Protein AF-A0A3D4BBS7-F1 (afdb_monomer)

Solvent-accessible surface area (backbone atoms only — not comparable to full-atom values): 14008 Å² total; per-residue (Å²): 132,83,62,55,66,78,93,54,75,63,26,48,54,80,90,52,36,25,58,85,37,76,65,52,29,52,40,27,57,55,40,46,62,42,45,46,70,29,56,65,82,58,69,73,31,62,58,52,102,71,30,54,11,15,48,34,22,47,18,97,71,35,33,54,58,100,57,18,54,30,68,40,81,88,79,38,33,38,38,32,29,32,23,67,36,63,34,34,40,19,28,29,70,52,61,90,90,76,56,93,54,82,58,40,85,34,91,31,79,67,60,38,25,78,54,36,86,93,44,68,87,72,36,44,37,68,34,49,51,67,47,26,5,28,38,35,35,31,34,66,87,76,33,40,76,75,40,74,38,48,36,56,54,54,48,63,56,48,66,72,29,81,88,37,75,79,54,70,88,78,67,58,24,10,31,51,35,85,24,22,29,36,64,58,100,76,36,32,32,36,36,26,2,68,84,36,57,34,34,38,36,33,22,40,70,86,69,54,48,80,73,48,76,42,84,44,100,33,11,32,68,42,65,50,47,72,51,77,57,98,94,40,62,36,40,37,29,33,24,33,51,99,90,38,72,80,44,79,47,75,48,61,76,79,82,84,128

Structure (mmCIF, N/CA/C/O backbone):
data_AF-A0A3D4BBS7-F1
#
_entry.id   AF-A0A3D4BBS7-F1
#
loop_
_atom_site.group_PDB
_atom_site.id
_atom_site.type_symbol
_atom_site.label_atom_id
_atom_site.label_alt_id
_atom_site.label_comp_id
_atom_site.label_asym_id
_atom_site.label_entity_id
_atom_site.label_seq_id
_atom_site.pdbx_PDB_ins_code
_atom_site.Cartn_x
_atom_site.Cartn_y
_atom_site.Cartn_z
_atom_site.occupancy
_atom_site.B_iso_or_equiv
_atom_site.auth_seq_id
_atom_site.auth_comp_id
_atom_site.auth_asym_id
_atom_site.auth_atom_id
_atom_site.pdbx_PDB_model_num
ATOM 1 N N . PRO A 1 1 ? -8.915 -24.143 -6.383 1.00 58.72 1 PRO A N 1
ATOM 2 C CA . PRO A 1 1 ? -9.723 -23.173 -5.600 1.00 58.72 1 PRO A CA 1
ATOM 3 C C . PRO A 1 1 ? -9.646 -21.773 -6.230 1.00 58.72 1 PRO A C 1
ATOM 5 O O . PRO A 1 1 ? -8.548 -21.261 -6.400 1.00 58.72 1 PRO A O 1
ATOM 8 N N . THR A 1 2 ? -10.781 -21.194 -6.634 1.00 85.06 2 THR A N 1
ATOM 9 C CA . THR A 1 2 ? -10.883 -19.846 -7.244 1.00 85.06 2 THR A CA 1
ATOM 10 C C . THR A 1 2 ? -11.210 -18.744 -6.231 1.00 85.06 2 THR A C 1
ATOM 12 O O . THR A 1 2 ? -11.289 -17.576 -6.598 1.00 85.06 2 THR A O 1
ATOM 15 N N . LYS A 1 3 ? -11.412 -19.117 -4.963 1.00 90.44 3 LYS A N 1
ATOM 16 C CA . LYS A 1 3 ? -11.692 -18.211 -3.852 1.00 90.44 3 LYS A CA 1
ATOM 17 C C . LYS A 1 3 ? -10.624 -18.340 -2.757 1.00 90.44 3 LYS A C 1
ATOM 19 O O . LYS A 1 3 ? -10.142 -19.457 -2.540 1.00 90.44 3 LYS A O 1
ATOM 24 N N . PRO A 1 4 ? -10.316 -17.241 -2.044 1.00 92.38 4 PRO A N 1
ATOM 25 C CA . PRO A 1 4 ? -10.769 -15.874 -2.332 1.00 92.38 4 PRO A CA 1
ATOM 26 C C . PRO A 1 4 ? -10.074 -15.274 -3.571 1.00 92.38 4 PRO A C 1
ATOM 28 O O . PRO A 1 4 ? -9.008 -15.759 -3.957 1.00 92.38 4 PRO A O 1
ATOM 31 N N . PRO A 1 5 ? -10.650 -14.236 -4.212 1.00 92.31 5 PRO A N 1
ATOM 32 C CA . PRO A 1 5 ? -9.943 -13.496 -5.252 1.00 92.31 5 PRO A CA 1
ATOM 33 C C . PRO A 1 5 ? -8.688 -12.809 -4.676 1.00 92.31 5 PRO A C 1
ATOM 35 O O . PRO A 1 5 ? -8.657 -12.492 -3.478 1.00 92.31 5 PRO A O 1
ATOM 38 N N . PRO A 1 6 ? -7.656 -12.538 -5.501 1.00 92.31 6 PRO A N 1
ATOM 39 C CA . PRO A 1 6 ? -6.463 -11.824 -5.053 1.00 92.31 6 PRO A CA 1
ATOM 40 C C . PRO A 1 6 ? -6.812 -10.458 -4.448 1.00 92.31 6 PRO A C 1
ATOM 42 O O . PRO A 1 6 ? -7.454 -9.639 -5.096 1.00 92.31 6 PRO A O 1
ATOM 45 N N . PHE A 1 7 ? -6.372 -10.196 -3.216 1.00 91.00 7 PHE A N 1
ATOM 46 C CA . PHE A 1 7 ? -6.493 -8.885 -2.550 1.00 91.00 7 PHE A CA 1
ATOM 47 C C . PHE A 1 7 ? -5.377 -7.900 -2.953 1.00 91.00 7 PHE A C 1
ATOM 49 O O . PHE A 1 7 ? -5.406 -6.716 -2.615 1.00 91.00 7 PHE A O 1
ATOM 56 N N . GLU A 1 8 ? -4.389 -8.387 -3.704 1.00 92.00 8 GLU A N 1
ATOM 57 C CA . GLU A 1 8 ? -3.312 -7.598 -4.289 1.00 92.00 8 GLU A CA 1
ATOM 58 C C . GLU A 1 8 ? -3.172 -7.871 -5.780 1.00 92.00 8 GLU A C 1
ATOM 60 O O . GLU A 1 8 ? -3.534 -8.941 -6.277 1.00 92.00 8 GLU A O 1
ATOM 65 N N . HIS A 1 9 ? -2.610 -6.893 -6.486 1.00 91.94 9 HIS A N 1
ATOM 66 C CA . HIS A 1 9 ? -2.259 -7.056 -7.886 1.00 91.94 9 HIS A CA 1
ATOM 67 C C . HIS A 1 9 ? -1.201 -8.157 -8.032 1.00 91.94 9 HIS A C 1
ATOM 69 O O . HIS A 1 9 ? -0.261 -8.250 -7.242 1.00 91.94 9 HIS A O 1
ATOM 75 N N . GLN A 1 10 ? -1.357 -8.989 -9.059 1.00 94.00 10 GLN A N 1
ATOM 76 C CA . GLN A 1 10 ? -0.448 -10.088 -9.366 1.00 94.00 10 GLN A CA 1
ATOM 77 C C . GLN A 1 10 ? -0.001 -9.976 -10.818 1.00 94.00 10 GLN A C 1
ATOM 79 O O . GLN A 1 10 ? -0.823 -9.946 -11.732 1.00 94.00 10 GLN A O 1
ATOM 84 N N . GLY A 1 11 ? 1.312 -9.926 -11.022 1.00 96.00 11 GLY A N 1
ATOM 85 C CA . GLY A 1 11 ? 1.907 -9.677 -12.326 1.00 96.00 11 GLY A CA 1
ATOM 86 C C . GLY A 1 11 ? 1.822 -8.220 -12.784 1.00 96.00 11 GLY A C 1
ATOM 87 O O . GLY A 1 11 ? 1.153 -7.371 -12.197 1.00 96.00 11 GLY A O 1
ATOM 88 N N . ILE A 1 12 ? 2.540 -7.930 -13.859 1.00 97.31 12 ILE A N 1
ATOM 89 C CA . ILE A 1 12 ? 2.612 -6.617 -14.494 1.00 97.31 12 ILE A CA 1
ATOM 90 C C . ILE A 1 12 ? 1.993 -6.740 -15.883 1.00 97.31 12 ILE A C 1
ATOM 92 O O . ILE A 1 12 ? 2.368 -7.618 -16.661 1.00 97.31 12 ILE A O 1
ATOM 96 N N . SER A 1 13 ? 1.057 -5.853 -16.193 1.00 96.00 13 SER A N 1
ATOM 97 C CA . SER A 1 13 ? 0.433 -5.739 -17.509 1.00 96.00 13 SER A CA 1
ATOM 98 C C . SER A 1 13 ? 0.191 -4.270 -17.817 1.00 96.00 13 SER A C 1
ATOM 100 O O . SER A 1 13 ? 0.269 -3.431 -16.924 1.00 96.00 13 SER A O 1
ATOM 102 N N . ASP A 1 14 ? -0.120 -3.935 -19.067 1.00 96.81 14 ASP A N 1
ATOM 103 C CA . ASP A 1 14 ? -0.455 -2.550 -19.385 1.00 96.81 14 ASP A CA 1
ATOM 104 C C . ASP A 1 14 ? -1.666 -2.065 -18.562 1.00 96.81 14 ASP A C 1
ATOM 106 O O . ASP A 1 14 ? -1.665 -0.951 -18.045 1.00 96.81 14 ASP A O 1
ATOM 110 N N . GLU A 1 15 ? -2.660 -2.926 -18.342 1.00 96.44 15 GLU A N 1
ATOM 111 C CA . GLU A 1 15 ? -3.921 -2.601 -17.662 1.00 96.44 15 GLU A CA 1
ATOM 112 C C . GLU A 1 15 ? -3.742 -2.076 -16.229 1.00 96.44 15 GLU A C 1
ATOM 11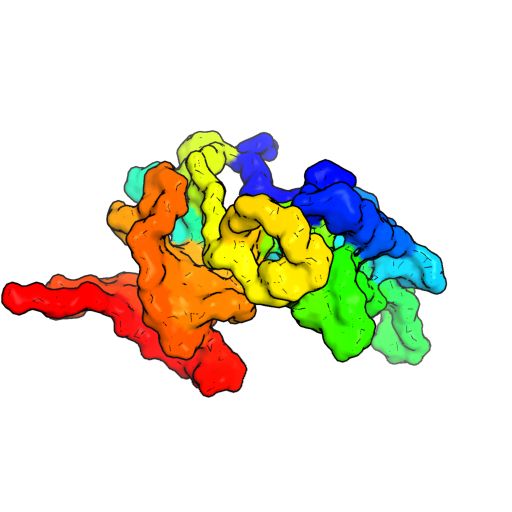4 O O . GLU A 1 15 ? -4.519 -1.224 -15.780 1.00 96.44 15 GLU A O 1
ATOM 119 N N . ASN A 1 16 ? -2.710 -2.550 -15.520 1.00 96.50 16 ASN A N 1
ATOM 120 C CA . ASN A 1 16 ? -2.438 -2.172 -14.133 1.00 96.50 16 ASN A CA 1
ATOM 121 C C . ASN A 1 16 ? -1.384 -1.064 -13.972 1.00 96.50 16 ASN A C 1
ATOM 123 O O . ASN A 1 16 ? -1.069 -0.692 -12.837 1.00 96.50 16 ASN A O 1
ATOM 127 N N . LEU A 1 17 ? -0.889 -0.489 -15.075 1.00 97.81 17 LEU A N 1
ATOM 128 C CA . LEU A 1 17 ? 0.012 0.664 -15.024 1.00 97.81 17 LEU A CA 1
ATOM 129 C C . LEU A 1 17 ? -0.720 1.940 -14.624 1.00 97.81 17 LEU A C 1
ATOM 131 O O . LEU A 1 17 ? -1.858 2.172 -15.033 1.00 97.81 17 LEU A O 1
ATOM 135 N N . VAL A 1 18 ? -0.025 2.786 -13.869 1.00 97.19 18 VAL A N 1
ATOM 136 C CA . VAL A 1 18 ? -0.501 4.106 -13.458 1.00 97.19 18 VAL A CA 1
ATOM 137 C C . VAL A 1 18 ? -0.901 4.950 -14.670 1.00 97.19 18 VAL A C 1
ATOM 139 O O . VAL A 1 18 ? -0.187 5.021 -15.669 1.00 97.19 18 VAL A O 1
ATOM 142 N N . ASP A 1 19 ? -2.056 5.599 -14.577 1.00 96.75 19 ASP A N 1
ATOM 143 C CA . ASP A 1 19 ? -2.685 6.310 -15.690 1.00 96.75 19 ASP A CA 1
ATOM 144 C C . ASP A 1 19 ? -3.372 7.615 -15.264 1.00 96.75 19 ASP A C 1
ATOM 146 O O . ASP A 1 19 ? -4.316 8.062 -15.909 1.00 96.75 19 ASP A O 1
ATOM 150 N N . PHE A 1 20 ? -2.858 8.285 -14.221 1.00 96.75 20 PHE A N 1
ATOM 151 C CA . PHE A 1 20 ? -3.382 9.586 -13.768 1.00 96.75 20 PHE A CA 1
ATOM 152 C C . PHE A 1 20 ? -3.497 10.621 -14.900 1.00 96.75 20 PHE A C 1
ATOM 154 O O . PHE A 1 20 ? -4.364 11.491 -14.866 1.00 96.75 20 PHE A O 1
ATOM 161 N N . THR A 1 21 ? -2.607 10.539 -15.894 1.00 96.69 21 THR A N 1
ATOM 162 C CA . THR A 1 21 ? -2.704 11.247 -17.175 1.00 96.69 21 THR A CA 1
ATOM 163 C C . THR A 1 21 ? -2.177 10.350 -18.303 1.00 96.69 21 THR A C 1
ATOM 165 O O . THR A 1 21 ? -1.383 9.442 -18.029 1.00 96.69 21 THR A O 1
ATOM 168 N N . PRO A 1 22 ? -2.521 10.627 -19.578 1.00 96.94 22 PRO A N 1
ATOM 169 C CA . PRO A 1 22 ? -1.924 9.926 -20.717 1.00 96.94 22 PRO A CA 1
ATOM 170 C C . PRO A 1 22 ? -0.390 10.002 -20.748 1.00 96.94 22 PRO A C 1
ATOM 172 O O . PRO A 1 22 ? 0.265 9.035 -21.125 1.00 96.94 22 PRO A O 1
ATOM 175 N N . GLU A 1 23 ? 0.192 11.120 -20.302 1.00 97.19 23 GLU A N 1
ATOM 176 C CA . GLU A 1 23 ? 1.649 11.277 -20.241 1.00 97.19 23 GLU A CA 1
ATOM 177 C C . GLU A 1 23 ? 2.276 10.397 -19.155 1.00 97.19 23 GLU A C 1
ATOM 179 O O . GLU A 1 23 ? 3.268 9.718 -19.404 1.00 97.19 23 GLU A O 1
ATOM 184 N N . ILE A 1 24 ? 1.667 10.335 -17.967 1.00 97.69 24 ILE A N 1
ATOM 185 C CA . ILE A 1 24 ? 2.117 9.439 -16.891 1.00 97.69 24 ILE A CA 1
ATOM 186 C C . ILE A 1 24 ? 2.031 7.974 -17.338 1.00 97.69 24 ILE A C 1
ATOM 188 O O . ILE A 1 24 ? 2.965 7.211 -17.094 1.00 97.69 24 ILE A O 1
ATOM 192 N N . LYS A 1 25 ? 0.963 7.599 -18.052 1.00 98.00 25 LYS A N 1
ATOM 193 C CA . LYS A 1 25 ? 0.809 6.257 -18.625 1.00 98.00 25 LYS A CA 1
ATOM 194 C C . LYS A 1 25 ? 1.921 5.929 -19.623 1.00 98.00 25 LYS A C 1
ATOM 196 O O . LYS A 1 25 ? 2.542 4.871 -19.520 1.00 98.00 25 LYS A O 1
ATOM 201 N N . ARG A 1 26 ? 2.207 6.842 -20.556 1.00 98.31 26 ARG A N 1
ATOM 202 C CA . ARG A 1 26 ? 3.294 6.694 -21.536 1.00 98.31 26 ARG A CA 1
ATOM 203 C C . ARG A 1 26 ? 4.642 6.521 -20.835 1.00 98.31 26 ARG A C 1
ATOM 205 O O . ARG A 1 26 ? 5.388 5.600 -21.152 1.00 98.31 26 ARG A O 1
ATOM 212 N N . LEU A 1 27 ? 4.933 7.354 -19.837 1.00 98.00 27 LEU A N 1
ATOM 213 C CA . LEU A 1 27 ? 6.171 7.267 -19.063 1.00 98.00 27 LEU A CA 1
ATOM 214 C C . LEU A 1 27 ? 6.265 5.974 -18.236 1.00 98.00 27 LEU A C 1
ATOM 216 O O . LEU A 1 27 ? 7.362 5.447 -18.074 1.00 98.00 27 LEU A O 1
ATOM 220 N N . ALA A 1 28 ? 5.147 5.422 -17.754 1.00 98.19 28 ALA A N 1
ATOM 221 C CA . ALA A 1 28 ? 5.132 4.121 -17.079 1.00 98.19 28 ALA A CA 1
ATOM 222 C C . ALA A 1 28 ? 5.511 2.982 -18.036 1.00 98.19 28 ALA A C 1
ATOM 224 O O . ALA A 1 28 ? 6.326 2.125 -17.690 1.00 98.19 28 ALA A O 1
ATOM 225 N N . GLN A 1 29 ? 4.983 3.005 -19.263 1.00 98.31 29 GLN A N 1
ATOM 226 C CA . GLN A 1 29 ? 5.369 2.062 -20.318 1.00 98.31 29 GLN A CA 1
ATOM 227 C C . GLN A 1 29 ? 6.855 2.212 -20.684 1.00 98.31 29 GLN A C 1
ATOM 229 O O . GLN A 1 29 ? 7.553 1.220 -20.890 1.00 98.31 29 GLN A O 1
ATOM 234 N N . GLU A 1 30 ? 7.370 3.443 -20.729 1.00 97.44 30 GLU A N 1
ATOM 235 C CA . GLU A 1 30 ? 8.789 3.702 -20.986 1.00 97.44 30 GLU A CA 1
ATOM 236 C C . GLU A 1 30 ? 9.703 3.239 -19.856 1.00 97.44 30 GLU A C 1
ATOM 238 O O . GLU A 1 30 ? 10.751 2.656 -20.135 1.00 97.44 30 GLU A O 1
ATOM 243 N N . ALA A 1 31 ? 9.298 3.425 -18.599 1.00 96.44 31 ALA A N 1
ATOM 244 C CA . ALA A 1 31 ? 10.039 2.946 -17.437 1.00 96.44 31 ALA A CA 1
ATOM 245 C C . ALA A 1 31 ? 10.217 1.416 -17.454 1.00 96.44 31 ALA A C 1
ATOM 247 O O . ALA A 1 31 ? 11.214 0.909 -16.941 1.00 96.44 31 ALA A O 1
ATOM 248 N N . LEU A 1 32 ? 9.296 0.685 -18.092 1.00 97.25 32 LEU A N 1
ATOM 249 C CA . LEU A 1 32 ? 9.365 -0.766 -18.273 1.00 97.25 32 LEU A CA 1
ATOM 250 C C . LEU A 1 32 ? 10.222 -1.217 -19.468 1.00 97.25 32 LEU A C 1
ATOM 252 O O . LEU A 1 32 ? 10.512 -2.410 -19.584 1.00 97.25 32 LEU A O 1
ATOM 256 N N . LYS A 1 33 ? 10.691 -0.311 -20.338 1.00 96.44 33 LYS A N 1
ATOM 257 C CA . LYS A 1 33 ? 11.578 -0.685 -21.452 1.00 96.44 33 LYS A CA 1
ATOM 258 C C . LYS A 1 33 ? 12.890 -1.284 -20.931 1.00 96.44 33 LYS A C 1
ATOM 260 O O . LYS A 1 33 ? 13.582 -0.707 -20.082 1.00 96.44 33 LYS A O 1
ATOM 265 N N . GLY A 1 34 ? 13.238 -2.442 -21.489 1.00 95.56 34 GLY A N 1
ATOM 266 C CA . GLY A 1 34 ? 14.392 -3.244 -21.084 1.00 95.56 34 GLY A CA 1
ATOM 267 C C . GLY A 1 34 ? 14.109 -4.199 -19.922 1.00 95.56 34 GLY A C 1
ATOM 268 O O . GLY A 1 34 ? 15.010 -4.927 -19.527 1.00 95.56 34 GLY A O 1
ATOM 269 N N . TYR A 1 35 ? 12.895 -4.233 -19.368 1.00 97.69 35 TYR A N 1
ATOM 270 C CA . TYR A 1 35 ? 12.508 -5.238 -18.379 1.00 97.69 35 TYR A CA 1
ATOM 271 C C . TYR A 1 35 ? 11.681 -6.358 -19.006 1.00 97.69 35 TYR A C 1
ATOM 273 O O . TYR A 1 35 ? 10.894 -6.146 -19.927 1.00 97.69 35 TYR A O 1
ATOM 281 N N . ARG A 1 36 ? 11.798 -7.560 -18.438 1.00 97.69 36 ARG A N 1
ATOM 282 C CA . ARG A 1 36 ? 10.800 -8.619 -18.592 1.00 97.69 36 ARG A CA 1
ATOM 283 C C . ARG A 1 36 ? 9.638 -8.333 -17.636 1.00 97.69 36 ARG A C 1
ATOM 285 O O . ARG A 1 36 ? 9.861 -8.077 -16.454 1.00 97.69 36 ARG A O 1
ATOM 292 N N . VAL A 1 37 ? 8.414 -8.407 -18.143 1.00 97.56 37 VAL A N 1
ATOM 293 C CA . VAL A 1 37 ? 7.166 -8.249 -17.382 1.00 97.56 37 VAL A CA 1
ATOM 294 C C . VAL A 1 37 ? 6.205 -9.380 -17.739 1.00 97.56 37 VAL A C 1
ATOM 296 O O . VAL A 1 37 ? 6.323 -9.964 -18.816 1.00 97.56 37 VAL A O 1
ATOM 299 N N . GLY A 1 38 ? 5.274 -9.706 -16.846 1.00 97.12 38 GLY A N 1
ATOM 300 C CA . GLY A 1 38 ? 4.297 -10.766 -17.081 1.00 97.12 38 GLY A CA 1
ATOM 301 C C . GLY A 1 38 ? 3.529 -11.163 -15.816 1.00 97.12 38 GLY A C 1
ATOM 302 O O . GLY A 1 38 ? 3.519 -10.401 -14.846 1.00 97.12 38 GLY A O 1
ATOM 303 N N . PRO A 1 39 ? 2.885 -12.346 -15.796 1.00 96.62 39 PRO A N 1
ATOM 304 C CA . PRO A 1 39 ? 2.104 -12.828 -14.653 1.00 96.62 39 PRO A CA 1
ATOM 305 C C . PRO A 1 39 ? 2.964 -13.101 -13.401 1.00 96.62 39 PRO A C 1
ATOM 307 O O . PRO A 1 39 ? 4.192 -13.048 -13.449 1.00 96.62 39 PRO A O 1
ATOM 310 N N . LEU A 1 40 ? 2.314 -13.443 -12.281 1.00 92.44 40 LEU A N 1
ATOM 311 C CA . LEU A 1 40 ? 2.921 -13.684 -10.957 1.00 92.44 40 LEU A CA 1
ATOM 312 C C . LEU A 1 40 ? 4.218 -14.516 -10.973 1.00 92.44 40 LEU A C 1
ATOM 314 O O . LEU A 1 40 ? 5.159 -14.212 -10.248 1.00 92.44 40 LEU A O 1
ATOM 318 N N . TYR A 1 41 ? 4.274 -15.551 -11.809 1.00 93.62 41 TYR A N 1
ATOM 319 C CA . TYR A 1 41 ? 5.399 -16.487 -11.883 1.00 93.62 41 TYR A CA 1
ATOM 320 C C . TYR A 1 41 ? 6.342 -16.211 -13.057 1.00 93.62 41 TYR A C 1
ATOM 322 O O . TYR A 1 41 ? 6.985 -17.124 -13.573 1.00 93.62 41 TYR A O 1
ATOM 330 N N . THR A 1 42 ? 6.423 -14.956 -13.504 1.00 96.94 42 THR A N 1
ATOM 331 C CA . THR A 1 42 ? 7.388 -14.563 -14.536 1.00 96.94 42 THR A CA 1
ATOM 332 C C . THR A 1 42 ? 8.808 -14.789 -14.010 1.00 96.94 42 THR A C 1
ATOM 334 O O . THR A 1 42 ? 9.176 -14.201 -12.990 1.00 96.94 42 THR A O 1
ATOM 337 N N . PRO A 1 43 ? 9.619 -15.635 -14.670 1.00 95.62 43 PRO A N 1
ATOM 338 C CA . PRO A 1 43 ? 10.909 -16.038 -14.132 1.00 95.62 43 PRO A CA 1
ATOM 339 C C . PRO A 1 43 ? 11.918 -14.887 -14.201 1.00 95.62 43 PRO A C 1
ATOM 341 O O . PRO A 1 43 ? 11.906 -14.143 -15.193 1.00 95.62 43 PRO A O 1
ATOM 344 N N . PRO A 1 44 ? 12.846 -14.794 -13.225 1.00 95.19 44 PRO A N 1
ATOM 345 C CA . PRO A 1 44 ? 13.982 -13.886 -13.287 1.00 95.19 44 PRO A CA 1
ATOM 346 C C . PRO A 1 44 ? 14.751 -13.992 -14.605 1.00 95.19 44 PRO A C 1
ATOM 348 O O . PRO A 1 44 ? 14.728 -15.003 -15.312 1.00 95.19 44 PRO A O 1
ATOM 351 N N . SER A 1 45 ? 15.471 -12.930 -14.932 1.00 96.31 45 SER A N 1
ATOM 352 C CA . SER A 1 45 ? 16.218 -12.824 -16.182 1.00 96.31 45 SER A CA 1
ATOM 353 C C . SER A 1 45 ? 17.623 -12.306 -15.930 1.00 96.31 45 SER A C 1
ATOM 355 O O . SER A 1 45 ? 17.830 -11.478 -15.040 1.00 96.31 45 SER A O 1
ATOM 357 N N . VAL A 1 46 ? 18.561 -12.758 -16.753 1.00 96.38 46 VAL A N 1
ATOM 358 C CA . VAL A 1 46 ? 19.965 -12.348 -16.690 1.00 96.38 46 VAL A CA 1
ATOM 359 C C . VAL A 1 46 ? 20.109 -10.882 -17.103 1.00 96.38 46 VAL A C 1
ATOM 361 O O . VAL A 1 46 ? 19.477 -10.448 -18.067 1.00 96.38 46 VAL A O 1
ATOM 364 N N . LEU A 1 47 ? 20.907 -10.117 -16.356 1.00 95.94 47 LEU A N 1
ATOM 365 C CA . LEU A 1 47 ? 21.278 -8.752 -16.719 1.00 95.94 47 LEU A CA 1
ATOM 366 C C . LEU A 1 47 ? 22.134 -8.745 -17.986 1.00 95.94 47 LEU A C 1
ATOM 368 O O . LEU A 1 47 ? 23.014 -9.582 -18.167 1.00 95.94 47 LEU A O 1
ATOM 372 N N . SER A 1 48 ? 21.898 -7.759 -18.838 1.00 93.44 48 SER A N 1
ATOM 373 C CA . SER A 1 48 ? 22.781 -7.412 -19.950 1.00 93.44 48 SER A CA 1
ATOM 374 C C . SER A 1 48 ? 22.722 -5.907 -20.192 1.00 93.44 48 SER A C 1
ATOM 376 O O . SER A 1 48 ? 21.938 -5.205 -19.553 1.00 93.44 48 SER A O 1
ATOM 378 N N . GLU A 1 49 ? 23.507 -5.405 -21.143 1.00 90.31 49 GLU A N 1
ATOM 379 C CA . GLU A 1 49 ? 23.497 -3.984 -21.519 1.00 90.31 49 GLU A CA 1
ATOM 380 C C . GLU A 1 49 ? 22.101 -3.475 -21.916 1.00 90.31 49 GLU A C 1
ATOM 382 O O . GLU A 1 49 ? 21.774 -2.311 -21.696 1.00 90.31 49 GLU A O 1
ATOM 387 N N . THR A 1 50 ? 21.253 -4.351 -22.463 1.00 92.31 50 THR A N 1
ATOM 388 C CA . THR A 1 50 ? 19.907 -4.003 -22.947 1.00 92.31 50 THR A CA 1
ATOM 389 C C . THR A 1 50 ? 18.777 -4.595 -22.103 1.00 92.31 50 THR A C 1
ATOM 391 O O . THR A 1 50 ? 17.624 -4.188 -22.264 1.00 92.31 50 THR A O 1
ATOM 394 N N . HIS A 1 51 ? 19.084 -5.510 -21.173 1.00 95.38 51 HIS A N 1
ATOM 395 C CA . HIS A 1 51 ? 18.096 -6.199 -20.338 1.00 95.38 51 HIS A CA 1
ATOM 396 C C . HIS A 1 51 ? 18.333 -5.940 -18.850 1.00 95.38 51 HIS A C 1
ATOM 398 O O . HIS A 1 51 ? 19.310 -6.393 -18.259 1.00 95.38 51 HIS A O 1
ATOM 404 N N . LYS A 1 52 ? 17.389 -5.241 -18.227 1.00 96.12 52 LYS A N 1
ATOM 405 C CA . LYS A 1 52 ? 17.455 -4.746 -16.851 1.00 96.12 52 LYS A CA 1
ATOM 406 C C . LYS A 1 52 ? 16.955 -5.747 -15.817 1.00 96.12 52 LYS A C 1
ATOM 408 O O . LYS A 1 52 ? 17.032 -5.451 -14.634 1.00 96.12 52 LYS A O 1
ATOM 413 N N . GLY A 1 53 ? 16.442 -6.912 -16.199 1.00 96.81 53 GLY A N 1
ATOM 414 C CA . GLY A 1 53 ? 15.883 -7.876 -15.247 1.00 96.81 53 GLY A CA 1
ATOM 415 C C . GLY A 1 53 ? 14.389 -8.112 -15.452 1.00 96.81 53 GLY A C 1
ATOM 416 O O . GLY A 1 53 ? 13.827 -7.771 -16.490 1.00 96.81 53 GLY A O 1
ATOM 417 N N . THR A 1 54 ? 13.748 -8.731 -14.467 1.00 97.56 54 THR A N 1
ATOM 418 C CA . THR A 1 54 ? 12.314 -9.039 -14.466 1.00 97.56 54 THR A CA 1
ATOM 419 C C . THR A 1 54 ? 11.620 -8.233 -13.381 1.00 97.56 54 THR A C 1
ATOM 421 O O . THR A 1 54 ? 12.011 -8.318 -12.219 1.00 97.56 54 THR A O 1
ATOM 424 N N . VAL A 1 55 ? 10.595 -7.461 -13.738 1.00 97.31 55 VAL A N 1
ATOM 425 C CA . VAL A 1 55 ? 9.750 -6.788 -12.745 1.00 97.31 55 VAL A CA 1
ATOM 426 C C . VAL A 1 55 ? 8.724 -7.790 -12.242 1.00 97.31 55 VAL A C 1
ATOM 428 O O . VAL A 1 55 ? 7.951 -8.345 -13.021 1.00 97.31 55 VAL A O 1
ATOM 431 N N . VAL A 1 56 ? 8.727 -8.013 -10.934 1.00 95.88 56 VAL A N 1
ATOM 432 C CA . VAL A 1 56 ? 7.841 -8.951 -10.246 1.00 95.88 56 VAL A CA 1
ATOM 433 C C . VAL A 1 56 ? 6.862 -8.193 -9.356 1.00 95.88 56 VAL A C 1
ATOM 435 O O . VAL A 1 56 ? 7.231 -7.226 -8.681 1.00 95.88 56 VAL A O 1
ATOM 438 N N . LEU A 1 57 ? 5.607 -8.642 -9.368 1.00 95.94 57 LEU A N 1
ATOM 439 C CA . LEU A 1 57 ? 4.535 -8.146 -8.514 1.00 95.94 57 LEU A CA 1
ATOM 440 C C . LEU A 1 57 ? 3.700 -9.334 -7.994 1.00 95.94 57 LEU A C 1
ATOM 442 O O . LEU A 1 57 ? 3.122 -10.054 -8.814 1.00 95.94 57 LEU A O 1
ATOM 446 N N . PRO A 1 58 ? 3.593 -9.519 -6.666 1.00 94.44 58 PRO A N 1
ATOM 447 C CA . PRO A 1 58 ? 4.350 -8.826 -5.628 1.00 94.44 58 PRO A CA 1
ATOM 448 C C . PRO A 1 58 ? 5.866 -9.064 -5.725 1.00 94.44 58 PRO A C 1
ATOM 450 O O . PRO A 1 58 ? 6.336 -10.060 -6.271 1.00 94.44 58 PRO A O 1
ATOM 453 N N . GLY A 1 59 ? 6.635 -8.110 -5.206 1.00 92.25 59 GLY A N 1
ATOM 454 C CA . GLY A 1 59 ? 8.079 -8.212 -5.036 1.00 92.25 59 GLY A CA 1
ATOM 455 C C . GLY A 1 59 ? 8.461 -9.051 -3.817 1.00 92.25 59 GLY A C 1
ATOM 456 O O . GLY A 1 59 ? 7.611 -9.634 -3.150 1.00 92.25 59 GLY A O 1
ATOM 457 N N . ALA A 1 60 ? 9.754 -9.070 -3.485 1.00 89.06 60 ALA A N 1
ATOM 458 C CA . ALA A 1 60 ? 10.302 -9.917 -2.418 1.00 89.06 60 ALA A CA 1
ATOM 459 C C . ALA A 1 60 ? 9.670 -9.692 -1.028 1.00 89.06 60 ALA A C 1
ATOM 461 O O . ALA A 1 60 ? 9.644 -10.607 -0.213 1.00 89.06 60 ALA A O 1
ATOM 462 N N . ASN A 1 61 ? 9.128 -8.499 -0.761 1.00 87.19 61 ASN A N 1
ATOM 463 C CA . ASN A 1 61 ? 8.426 -8.206 0.493 1.00 87.19 61 ASN A CA 1
ATOM 464 C C . ASN A 1 61 ? 6.989 -8.754 0.555 1.00 87.19 61 ASN A C 1
ATOM 466 O O . ASN A 1 61 ? 6.359 -8.633 1.608 1.00 87.19 61 ASN A O 1
ATOM 470 N N . GLY A 1 62 ? 6.481 -9.329 -0.539 1.00 91.19 62 GLY A N 1
ATOM 471 C CA . GLY A 1 62 ? 5.074 -9.672 -0.694 1.00 91.19 62 GLY A CA 1
ATOM 472 C C . GLY A 1 62 ? 4.193 -8.433 -0.872 1.00 91.19 62 GLY A C 1
ATOM 473 O O . GLY A 1 62 ? 4.672 -7.301 -0.848 1.00 91.19 62 GLY A O 1
ATOM 474 N N . GLY A 1 63 ? 2.893 -8.666 -1.051 1.00 91.06 63 GLY A N 1
ATOM 475 C CA . GLY A 1 63 ? 1.867 -7.640 -0.825 1.00 91.06 63 GLY A CA 1
ATOM 476 C C . GLY A 1 63 ? 1.294 -7.680 0.597 1.00 91.06 63 GLY A C 1
ATOM 477 O O . GLY A 1 63 ? 0.574 -6.780 1.012 1.00 91.06 63 GLY A O 1
ATOM 478 N N . ILE A 1 64 ? 1.646 -8.725 1.346 1.00 91.38 64 ILE A N 1
ATOM 479 C CA . ILE A 1 64 ? 1.372 -8.951 2.761 1.00 91.38 64 ILE A CA 1
ATOM 480 C C . ILE A 1 64 ? 2.636 -9.553 3.381 1.00 91.38 64 ILE A C 1
ATOM 482 O O . ILE A 1 64 ? 3.381 -10.269 2.707 1.00 91.38 64 ILE A O 1
ATOM 486 N N . ASN A 1 65 ? 2.870 -9.282 4.661 1.00 89.75 65 ASN A N 1
ATOM 487 C CA . ASN A 1 65 ? 3.932 -9.907 5.439 1.00 89.75 65 ASN A CA 1
ATOM 488 C C . ASN A 1 65 ? 3.414 -10.316 6.833 1.00 89.75 65 ASN A C 1
ATOM 490 O O . ASN A 1 65 ? 2.213 -10.250 7.096 1.00 89.75 65 ASN A O 1
ATOM 494 N N . TRP A 1 66 ? 4.310 -10.746 7.722 1.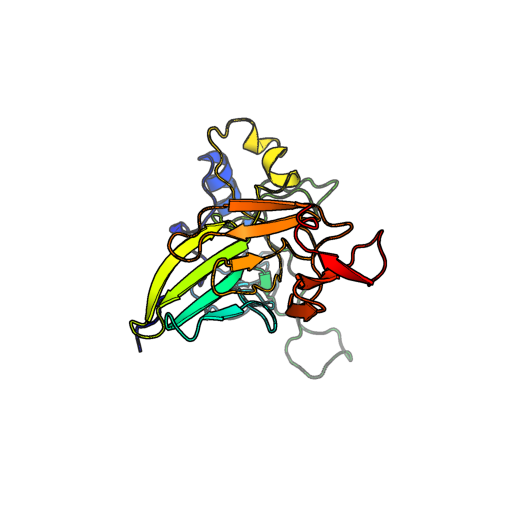00 86.56 66 TRP A N 1
ATOM 495 C CA . TRP A 1 66 ? 4.007 -11.399 9.003 1.00 86.56 66 TRP A CA 1
ATOM 496 C C . TRP A 1 66 ? 3.015 -10.666 9.931 1.00 86.56 66 TRP A C 1
ATOM 498 O O . TRP A 1 66 ? 2.408 -11.313 10.779 1.00 86.56 66 TRP A O 1
ATOM 508 N N . ASN A 1 67 ? 2.831 -9.346 9.798 1.00 82.06 67 ASN A N 1
ATOM 509 C CA . ASN A 1 67 ? 2.112 -8.508 10.765 1.00 82.06 67 ASN A CA 1
ATOM 510 C C . ASN A 1 67 ? 0.844 -7.815 10.244 1.00 82.06 67 ASN A C 1
ATOM 512 O O . ASN A 1 67 ? 0.426 -6.843 10.860 1.00 82.06 67 ASN A O 1
ATOM 516 N N . MET A 1 68 ? 0.259 -8.203 9.111 1.00 91.44 68 MET A N 1
ATOM 517 C CA . MET A 1 68 ? -0.669 -7.300 8.406 1.00 91.44 68 MET A CA 1
ATOM 518 C C . MET A 1 68 ? -2.130 -7.773 8.357 1.00 91.44 68 MET A C 1
ATOM 520 O O . MET A 1 68 ? -2.833 -7.452 7.408 1.00 91.44 68 MET A O 1
ATOM 524 N N . SER A 1 69 ? -2.632 -8.526 9.342 1.00 94.56 69 SER A N 1
ATOM 525 C 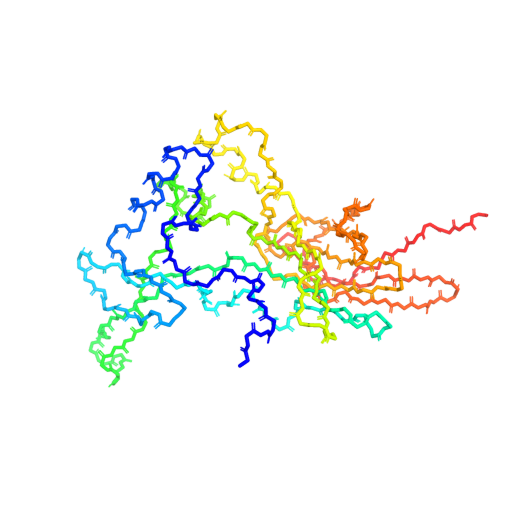CA . SER A 1 69 ? -4.074 -8.828 9.387 1.00 94.56 69 SER A CA 1
ATOM 526 C C . SER A 1 69 ? -4.641 -8.996 10.794 1.00 94.56 69 SER A C 1
ATOM 528 O O . SER A 1 69 ? -3.914 -9.315 11.734 1.00 94.56 69 SER A O 1
ATOM 530 N N . SER A 1 70 ? -5.958 -8.830 10.909 1.00 97.06 70 SER A N 1
ATOM 531 C CA . SER A 1 70 ? -6.744 -9.089 12.113 1.00 97.06 70 SER A CA 1
ATOM 532 C C . SER A 1 70 ? -8.053 -9.789 11.745 1.00 97.06 70 SER A C 1
ATOM 534 O O . SER A 1 70 ? -8.566 -9.635 10.637 1.00 97.06 70 SER A O 1
ATOM 536 N N . LEU A 1 71 ? -8.590 -10.608 12.647 1.00 96.88 71 LEU A N 1
ATOM 537 C CA . LEU A 1 71 ? -9.819 -11.373 12.427 1.00 96.88 71 LEU A CA 1
ATOM 538 C C . LEU A 1 71 ? -10.889 -10.928 13.418 1.00 96.88 71 LEU A C 1
ATOM 540 O O . LEU A 1 71 ? -10.645 -10.914 14.623 1.00 96.88 71 LEU A O 1
ATOM 544 N N . ASP A 1 72 ? -12.078 -10.623 12.912 1.00 97.94 72 ASP A N 1
ATOM 545 C CA . ASP A 1 72 ? -13.288 -10.581 13.719 1.00 97.94 72 ASP A CA 1
ATOM 546 C C . ASP A 1 72 ? -13.955 -11.966 13.692 1.00 97.94 72 ASP A C 1
ATOM 548 O O . ASP A 1 72 ? -14.537 -12.339 12.669 1.00 97.94 72 ASP A O 1
ATOM 552 N N . PRO A 1 73 ? -13.888 -12.740 14.788 1.00 96.19 73 PRO A N 1
ATOM 553 C CA . PRO A 1 73 ? -14.456 -14.083 14.829 1.00 96.19 73 PRO A CA 1
ATOM 554 C C . PRO A 1 73 ? -15.987 -14.091 14.921 1.00 96.19 73 PRO A C 1
ATOM 556 O O . PRO A 1 73 ? -16.593 -15.117 14.634 1.00 96.19 73 PRO A O 1
ATOM 559 N N . ILE A 1 74 ? -16.619 -12.981 15.319 1.00 95.81 74 ILE A N 1
ATOM 560 C CA . ILE A 1 74 ? -18.081 -12.884 15.412 1.00 95.81 74 ILE A CA 1
ATOM 561 C C . ILE A 1 74 ? -18.679 -12.693 14.021 1.00 95.81 74 ILE A C 1
ATOM 563 O O . ILE A 1 74 ? -19.674 -13.328 13.686 1.00 95.81 74 ILE A O 1
ATOM 567 N N . LEU A 1 75 ? -18.056 -11.837 13.207 1.00 96.00 75 LEU A N 1
ATOM 568 C CA . LEU A 1 75 ? -18.492 -11.593 11.829 1.00 96.00 75 LEU A CA 1
ATOM 569 C C . LEU A 1 75 ? -17.884 -12.584 10.823 1.00 96.00 75 LEU A C 1
ATOM 571 O O . LEU A 1 75 ? -18.377 -12.696 9.705 1.00 96.00 75 LEU A O 1
ATOM 575 N N . GLY A 1 76 ? -16.808 -13.288 11.191 1.00 97.56 76 GLY A N 1
ATOM 576 C CA . GLY A 1 76 ? -16.040 -14.118 10.261 1.00 97.56 76 GLY A CA 1
ATOM 577 C C . GLY A 1 76 ? -15.312 -13.291 9.197 1.00 97.56 76 GLY A C 1
ATOM 578 O O . GLY A 1 76 ? -15.178 -13.736 8.059 1.00 97.56 76 GLY A O 1
ATOM 579 N N . VAL A 1 77 ? -14.866 -12.079 9.550 1.00 98.50 77 VAL A N 1
ATOM 580 C CA . VAL A 1 77 ? -14.239 -11.127 8.618 1.00 98.50 77 VAL A CA 1
ATOM 581 C C . VAL A 1 77 ? -12.772 -10.924 8.961 1.00 98.50 77 VAL A C 1
ATOM 583 O O . VAL A 1 77 ? -12.435 -10.530 10.079 1.00 98.50 77 VAL A O 1
ATOM 586 N N . ASN A 1 78 ? -11.894 -11.149 7.987 1.00 97.88 78 ASN A N 1
ATOM 587 C CA . ASN A 1 78 ? -10.474 -10.842 8.096 1.00 97.88 78 ASN A CA 1
ATOM 588 C C . ASN A 1 78 ? -10.178 -9.479 7.461 1.00 97.88 78 ASN A C 1
ATOM 590 O O . ASN A 1 78 ? -10.493 -9.253 6.296 1.00 97.88 78 ASN A O 1
ATOM 594 N N . TYR A 1 79 ? -9.569 -8.576 8.224 1.00 98.12 79 TYR A N 1
ATOM 595 C CA . TYR A 1 79 ? -9.137 -7.262 7.756 1.00 98.12 79 TYR A CA 1
ATOM 596 C C . TYR A 1 79 ? -7.643 -7.311 7.476 1.00 98.12 79 TYR A C 1
ATOM 598 O O . TYR A 1 79 ? -6.833 -7.424 8.399 1.00 98.12 79 TYR A O 1
ATOM 606 N N . ILE A 1 80 ? -7.290 -7.232 6.200 1.00 97.00 80 ILE A N 1
ATOM 607 C CA . ILE A 1 80 ? -5.941 -7.432 5.685 1.00 97.00 80 ILE A CA 1
ATOM 608 C C . ILE A 1 80 ? -5.369 -6.076 5.297 1.00 97.00 80 ILE A C 1
ATOM 610 O O . ILE A 1 80 ? -5.853 -5.445 4.361 1.00 97.00 80 ILE A O 1
ATOM 614 N N . GLY A 1 81 ? -4.329 -5.634 5.994 1.00 95.19 81 GLY A N 1
ATOM 615 C CA . GLY A 1 81 ? -3.427 -4.619 5.476 1.00 95.19 81 GLY A CA 1
ATOM 616 C C . GLY A 1 81 ? -2.598 -5.213 4.343 1.00 95.19 81 GLY A C 1
ATOM 617 O O . GLY A 1 81 ? -1.989 -6.273 4.495 1.00 95.19 81 GLY A O 1
ATOM 618 N N . SER A 1 82 ? -2.559 -4.538 3.203 1.00 94.25 82 SER A N 1
ATOM 619 C CA . SER A 1 82 ? -1.745 -4.950 2.066 1.00 94.25 82 SER A CA 1
ATOM 620 C C . SER A 1 82 ? -1.110 -3.752 1.367 1.00 94.25 82 SER A C 1
ATOM 622 O O . SER A 1 82 ? -1.511 -2.599 1.564 1.00 94.25 82 SER A O 1
ATOM 624 N N . ASN A 1 83 ? -0.066 -4.007 0.583 1.00 91.94 83 ASN A N 1
ATOM 625 C CA . ASN A 1 83 ? 0.582 -2.992 -0.231 1.00 91.94 83 ASN A CA 1
ATOM 626 C C . ASN A 1 83 ? 0.933 -3.506 -1.633 1.00 91.94 83 ASN A C 1
ATOM 628 O O . ASN A 1 83 ? 1.284 -4.666 -1.843 1.00 91.94 83 ASN A O 1
ATOM 632 N N . THR A 1 84 ? 0.898 -2.601 -2.611 1.00 93.19 84 THR A N 1
ATOM 633 C CA . THR A 1 84 ? 1.398 -2.885 -3.960 1.00 93.19 84 THR A CA 1
ATOM 634 C C . THR A 1 84 ? 2.899 -2.637 -3.997 1.00 93.19 84 THR A C 1
ATOM 636 O O . THR A 1 84 ? 3.397 -1.573 -4.375 1.00 93.19 84 THR A O 1
ATOM 639 N N . SER A 1 85 ? 3.636 -3.650 -3.554 1.00 91.56 85 SER A N 1
ATOM 640 C CA . SER A 1 85 ? 5.092 -3.682 -3.586 1.00 91.56 85 SER A CA 1
ATOM 641 C C . SER A 1 85 ? 5.573 -4.510 -4.772 1.00 91.56 85 SER A C 1
ATOM 643 O O . SER A 1 85 ? 5.351 -5.714 -4.816 1.00 91.56 85 SER A O 1
ATOM 645 N N . TYR A 1 86 ? 6.245 -3.875 -5.733 1.00 93.75 86 TYR A N 1
ATOM 646 C CA . TYR A 1 86 ? 6.942 -4.538 -6.838 1.00 93.75 86 TYR A CA 1
ATOM 647 C C . TYR A 1 86 ? 8.457 -4.359 -6.714 1.00 93.75 86 TYR A C 1
ATOM 649 O O . TYR A 1 86 ? 8.959 -3.482 -6.008 1.00 93.75 86 TYR A O 1
ATOM 657 N N . GLY A 1 87 ? 9.220 -5.175 -7.422 1.00 93.06 87 GLY A N 1
ATOM 658 C CA . GLY A 1 87 ? 10.669 -5.026 -7.492 1.00 93.06 87 GLY A CA 1
ATOM 659 C C . GLY A 1 87 ? 11.199 -5.573 -8.800 1.00 93.06 87 GLY A C 1
ATOM 660 O O . GLY A 1 87 ? 10.499 -6.307 -9.491 1.00 93.06 87 GLY A O 1
ATOM 661 N N . ALA A 1 88 ? 12.432 -5.218 -9.136 1.00 94.44 88 ALA A N 1
ATOM 662 C CA . ALA A 1 88 ? 13.133 -5.846 -10.239 1.00 94.44 88 ALA A CA 1
ATOM 663 C C . ALA A 1 88 ? 14.090 -6.910 -9.692 1.00 94.44 88 ALA A C 1
ATOM 665 O O . ALA A 1 88 ? 14.926 -6.627 -8.833 1.00 94.44 88 ALA A O 1
ATOM 666 N N . VAL A 1 89 ? 13.950 -8.139 -10.182 1.00 94.81 89 VAL A N 1
ATOM 667 C CA . VAL A 1 89 ? 14.829 -9.267 -9.870 1.00 94.81 89 VAL A CA 1
ATOM 668 C C . VAL A 1 89 ? 15.650 -9.575 -11.107 1.00 94.81 89 VAL A C 1
ATOM 670 O O . VAL A 1 89 ? 15.113 -9.720 -12.208 1.00 94.81 89 VAL A O 1
ATOM 673 N N . ALA A 1 90 ? 16.960 -9.683 -10.933 1.00 96.25 90 ALA A N 1
ATOM 674 C CA . ALA A 1 90 ? 17.855 -9.995 -12.026 1.00 96.25 90 ALA A CA 1
ATOM 675 C C . ALA A 1 90 ? 18.939 -10.975 -11.588 1.00 96.25 90 ALA A C 1
ATOM 677 O O . ALA A 1 90 ? 19.266 -11.068 -10.406 1.00 96.25 90 ALA A O 1
ATOM 678 N N . LEU A 1 91 ? 19.473 -11.709 -12.558 1.00 96.62 91 LEU A N 1
ATOM 679 C CA . LEU A 1 91 ? 20.554 -12.668 -12.366 1.00 96.62 91 LEU A CA 1
ATOM 680 C C . LEU A 1 91 ? 21.839 -12.103 -12.974 1.00 96.62 91 LEU A C 1
ATOM 682 O O . LEU A 1 91 ? 21.799 -11.502 -14.047 1.00 96.62 91 LEU A O 1
ATOM 686 N N . THR A 1 92 ? 22.972 -12.301 -12.314 1.00 96.12 92 THR A N 1
ATOM 687 C CA . THR A 1 92 ? 24.300 -11.972 -12.852 1.00 96.12 92 THR A CA 1
ATOM 688 C C . THR A 1 92 ? 25.247 -13.136 -12.621 1.00 96.12 92 THR A C 1
ATOM 690 O O . THR A 1 92 ? 25.067 -13.885 -11.662 1.00 96.12 92 THR A O 1
ATOM 693 N N . LYS A 1 93 ? 26.256 -13.299 -13.480 1.00 95.19 93 LYS A N 1
ATOM 694 C CA . LYS A 1 93 ? 27.357 -14.208 -13.154 1.00 95.19 93 LYS A CA 1
ATOM 695 C C . LYS A 1 93 ? 28.127 -13.630 -11.962 1.00 95.19 93 LYS A C 1
ATOM 697 O O . LYS A 1 93 ? 28.340 -12.414 -11.955 1.00 95.19 93 LYS A O 1
ATOM 702 N N . PRO A 1 94 ? 28.470 -14.440 -10.946 1.00 94.06 94 PRO A N 1
ATOM 703 C CA . PRO A 1 94 ? 29.362 -13.979 -9.893 1.00 94.06 94 PRO A CA 1
ATOM 704 C C . PRO A 1 94 ? 30.755 -13.700 -10.463 1.00 94.06 94 PRO A C 1
ATOM 706 O O . PRO A 1 94 ? 31.162 -14.317 -11.450 1.00 94.06 94 PRO A O 1
ATOM 709 N N . ASP A 1 95 ? 31.486 -12.795 -9.815 1.00 92.38 95 ASP A N 1
ATOM 710 C CA . ASP A 1 95 ? 32.918 -12.649 -10.065 1.00 92.38 95 ASP A CA 1
ATOM 711 C C . ASP A 1 95 ? 33.650 -13.940 -9.660 1.00 92.38 95 ASP A C 1
ATOM 713 O O . ASP A 1 95 ? 33.194 -14.699 -8.795 1.00 92.38 95 ASP A O 1
ATOM 717 N N . GLU A 1 96 ? 34.795 -14.199 -10.292 1.00 93.12 96 GLU A N 1
ATOM 718 C CA . GLU A 1 96 ? 35.586 -15.403 -10.038 1.00 93.12 96 GLU A CA 1
ATOM 719 C C . GLU A 1 96 ? 35.947 -15.530 -8.547 1.00 93.12 96 GLU A C 1
ATOM 721 O O . GLU A 1 96 ? 36.414 -14.583 -7.915 1.00 93.12 96 GLU A O 1
ATOM 726 N N . GLY A 1 97 ? 35.698 -16.708 -7.967 1.00 93.69 97 GLY A N 1
ATOM 727 C CA . GLY A 1 97 ? 35.974 -16.996 -6.556 1.00 93.69 97 GLY A CA 1
ATOM 728 C C . GLY A 1 97 ? 34.941 -16.468 -5.550 1.00 93.69 97 GLY A C 1
ATOM 729 O O . GLY A 1 97 ? 35.084 -16.744 -4.360 1.00 93.69 97 GLY A O 1
ATOM 730 N N . VAL A 1 98 ? 33.892 -15.753 -5.984 1.00 93.69 98 VAL A N 1
ATOM 731 C CA . VAL A 1 98 ? 32.835 -15.249 -5.080 1.00 93.69 98 VAL A CA 1
ATOM 732 C C . VAL A 1 98 ? 31.766 -16.305 -4.785 1.00 93.69 98 VAL A C 1
ATOM 734 O O . VAL A 1 98 ? 31.244 -16.357 -3.673 1.00 93.69 98 VAL A O 1
ATOM 737 N N . SER A 1 99 ? 31.410 -17.135 -5.768 1.00 94.62 99 SER A N 1
ATOM 738 C CA . SER A 1 99 ? 30.394 -18.182 -5.619 1.00 94.62 99 SER A CA 1
ATOM 739 C C . SER A 1 99 ? 30.603 -19.303 -6.637 1.00 94.62 99 SER A C 1
ATOM 741 O O . SER A 1 99 ? 31.100 -19.067 -7.735 1.00 94.62 99 SER A O 1
ATOM 743 N N . ASP A 1 100 ? 30.201 -20.513 -6.257 1.00 94.38 100 ASP A N 1
ATOM 744 C CA . ASP A 1 100 ? 30.114 -21.719 -7.085 1.00 94.38 100 ASP A CA 1
ATOM 745 C C . ASP A 1 100 ? 28.777 -21.848 -7.842 1.00 94.38 100 ASP A C 1
ATOM 747 O O . ASP A 1 100 ? 28.598 -22.775 -8.630 1.00 94.38 100 ASP A O 1
ATOM 751 N N . LEU A 1 101 ? 27.836 -20.923 -7.627 1.00 95.75 101 LEU A N 1
ATOM 752 C CA . LEU A 1 101 ? 26.579 -20.859 -8.368 1.00 95.75 101 LEU A CA 1
ATOM 753 C C . LEU A 1 101 ? 26.793 -20.241 -9.756 1.00 95.75 101 LEU A C 1
ATOM 755 O O . LEU A 1 101 ? 27.436 -19.201 -9.883 1.00 95.75 101 LEU A O 1
ATOM 759 N N . ASP A 1 102 ? 26.135 -20.793 -10.781 1.00 93.69 102 ASP A N 1
ATOM 760 C CA . ASP A 1 102 ? 26.160 -20.234 -12.146 1.00 93.69 102 ASP A CA 1
ATOM 761 C C . ASP A 1 102 ? 25.677 -18.772 -12.205 1.00 93.69 102 ASP A C 1
ATOM 763 O O . ASP A 1 102 ? 26.139 -17.978 -13.031 1.00 93.69 102 ASP A O 1
ATOM 767 N N . TYR A 1 103 ? 24.737 -18.412 -11.324 1.00 95.75 103 TYR A N 1
ATOM 768 C CA . TYR A 1 103 ? 24.174 -17.072 -11.214 1.00 95.75 103 TYR A CA 1
ATOM 769 C C . TYR A 1 103 ? 23.926 -16.678 -9.758 1.00 95.75 103 TYR A C 1
ATOM 771 O O . TYR A 1 103 ? 23.449 -17.470 -8.947 1.00 95.75 103 TYR A O 1
ATOM 779 N N . THR A 1 104 ? 24.157 -15.402 -9.461 1.00 94.81 104 THR A N 1
ATOM 780 C CA . THR A 1 104 ? 23.824 -14.747 -8.192 1.00 94.81 104 THR A CA 1
ATOM 781 C C . THR A 1 104 ? 22.872 -13.569 -8.421 1.00 94.81 104 THR A C 1
ATOM 783 O O . THR A 1 104 ? 22.498 -13.248 -9.556 1.00 94.81 104 THR A O 1
ATOM 786 N N . GLN A 1 105 ? 22.427 -12.929 -7.336 1.00 92.50 105 GLN A N 1
ATOM 787 C CA . GLN A 1 105 ? 21.506 -11.799 -7.413 1.00 92.50 105 GLN A CA 1
ATOM 788 C C . GLN A 1 105 ? 22.172 -10.579 -8.068 1.00 92.50 105 GLN A C 1
ATOM 790 O O . GLN A 1 105 ? 23.067 -9.950 -7.505 1.00 92.50 105 GLN A O 1
ATOM 795 N N . GLY A 1 106 ? 21.664 -10.196 -9.237 1.00 91.50 106 GLY A N 1
ATOM 796 C CA . GLY A 1 106 ? 22.011 -8.951 -9.907 1.00 91.50 106 GLY A CA 1
ATOM 797 C C . GLY A 1 106 ? 21.309 -7.745 -9.278 1.00 91.50 106 GLY A C 1
ATOM 798 O O . GLY A 1 106 ? 20.200 -7.842 -8.743 1.00 91.50 106 GLY A O 1
ATOM 799 N N . ARG A 1 107 ? 21.942 -6.573 -9.378 1.00 89.62 107 ARG A N 1
ATOM 800 C CA . ARG A 1 107 ? 21.330 -5.298 -8.986 1.00 89.62 107 ARG A CA 1
ATOM 801 C C . ARG A 1 107 ? 20.541 -4.733 -10.156 1.00 89.62 107 ARG A C 1
ATOM 803 O O . ARG A 1 107 ? 21.117 -4.404 -11.186 1.00 89.62 107 ARG A O 1
ATOM 810 N N . SER A 1 108 ? 19.237 -4.584 -9.972 1.00 92.00 108 SER A N 1
ATOM 811 C CA . SER A 1 108 ? 18.361 -3.950 -10.948 1.00 92.00 108 SER A CA 1
ATOM 812 C C . SER A 1 108 ? 17.614 -2.781 -10.310 1.00 92.00 108 SER A C 1
ATOM 814 O O . SER A 1 108 ? 17.083 -2.942 -9.205 1.00 92.00 108 SER A O 1
ATOM 816 N N . PRO A 1 109 ? 17.578 -1.598 -10.950 1.00 90.12 109 PRO A N 1
ATOM 817 C CA . PRO A 1 109 ? 16.787 -0.495 -10.440 1.00 90.12 109 PRO A CA 1
ATOM 818 C C . PRO A 1 109 ? 15.299 -0.837 -10.526 1.00 90.12 109 PRO A C 1
ATOM 820 O O . PRO A 1 109 ? 14.842 -1.515 -11.447 1.00 90.12 109 PRO A O 1
ATOM 823 N N . ARG A 1 110 ? 14.526 -0.343 -9.563 1.00 91.56 110 ARG A N 1
ATOM 824 C CA . ARG A 1 110 ? 13.067 -0.408 -9.624 1.00 91.56 110 ARG A CA 1
ATOM 825 C C . ARG A 1 110 ? 12.575 0.624 -10.653 1.00 91.56 110 ARG A C 1
ATOM 827 O O . ARG A 1 110 ? 12.995 1.776 -10.559 1.00 91.56 110 ARG A O 1
ATOM 834 N N . PRO A 1 111 ? 11.721 0.246 -11.620 1.00 94.31 111 PRO A N 1
ATOM 835 C CA . PRO A 1 111 ? 11.187 1.196 -12.593 1.00 94.31 111 PRO A CA 1
ATOM 836 C C . PRO A 1 111 ? 10.194 2.148 -11.922 1.00 94.31 111 PRO A C 1
ATOM 838 O O . PRO A 1 111 ? 9.283 1.702 -11.231 1.00 94.31 111 PRO A O 1
ATOM 841 N N . GLU A 1 112 ? 10.351 3.449 -12.142 1.00 95.38 112 GLU A N 1
ATOM 842 C CA . GLU A 1 112 ? 9.463 4.497 -11.626 1.00 95.38 112 GLU A CA 1
ATOM 843 C C . GLU A 1 112 ? 9.264 5.589 -12.687 1.00 95.38 112 GLU A C 1
ATOM 845 O O . GLU A 1 112 ? 10.102 5.779 -13.570 1.00 95.38 112 GLU A O 1
ATOM 850 N N . VAL A 1 113 ? 8.137 6.298 -12.621 1.00 96.62 113 VAL A N 1
ATOM 851 C CA . VAL A 1 113 ? 7.784 7.373 -13.557 1.00 96.62 113 VAL A CA 1
ATOM 852 C C . VAL A 1 113 ? 8.382 8.694 -13.091 1.00 96.62 113 VAL A C 1
ATOM 854 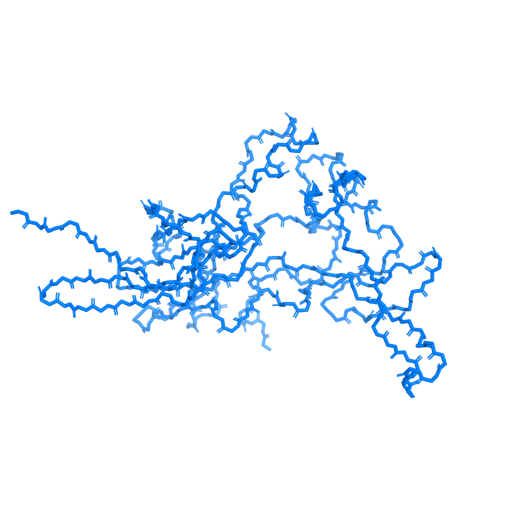O O . VAL A 1 113 ? 8.166 9.095 -11.951 1.00 96.62 113 VAL A O 1
ATOM 857 N N . GLY A 1 114 ? 9.065 9.409 -13.988 1.00 93.25 114 GLY A N 1
ATOM 858 C CA . GLY A 1 114 ? 9.513 10.781 -13.724 1.00 93.25 114 GLY A CA 1
ATOM 859 C C . GLY A 1 114 ? 10.608 10.901 -12.662 1.00 93.25 114 GLY A C 1
ATOM 860 O O . GLY A 1 114 ? 10.668 11.911 -11.976 1.00 93.25 114 GLY A O 1
ATOM 861 N N . VAL A 1 115 ? 11.458 9.880 -12.512 1.00 92.94 115 VAL A N 1
ATOM 862 C CA . VAL A 1 115 ? 12.575 9.900 -11.554 1.00 92.94 115 VAL A CA 1
ATOM 863 C C . VAL A 1 115 ? 13.479 11.106 -11.811 1.00 92.94 115 VAL A C 1
ATOM 865 O O . VAL A 1 115 ? 14.021 11.261 -12.904 1.00 92.94 115 VAL A O 1
ATOM 868 N N . ASP A 1 116 ? 13.664 11.922 -10.780 1.00 89.56 116 ASP A N 1
ATOM 869 C CA . ASP A 1 116 ? 14.635 13.009 -10.748 1.00 89.56 116 ASP A CA 1
ATOM 870 C C . ASP A 1 116 ? 16.059 12.425 -10.645 1.00 89.56 116 ASP A C 1
ATOM 872 O O . ASP A 1 116 ? 16.351 11.729 -9.663 1.00 89.56 116 ASP A O 1
ATOM 876 N N . PRO A 1 117 ? 16.956 12.689 -11.616 1.00 86.81 117 PRO A N 1
ATOM 877 C CA . PRO A 1 117 ? 18.341 12.226 -11.571 1.00 86.81 117 PRO A CA 1
ATOM 878 C C . PRO A 1 117 ? 19.137 12.725 -10.358 1.00 86.81 117 PRO A C 1
ATOM 880 O O . PRO A 1 117 ? 20.062 12.037 -9.927 1.00 86.81 117 PRO A O 1
ATOM 883 N N . GLU A 1 118 ? 18.788 13.885 -9.794 1.00 89.12 118 GLU A N 1
ATOM 884 C CA . GLU A 1 118 ? 19.455 14.449 -8.613 1.00 89.12 118 GLU A CA 1
ATOM 885 C C . GLU A 1 118 ? 18.944 13.817 -7.308 1.00 89.12 118 GLU A C 1
ATOM 887 O O . GLU A 1 118 ? 19.663 13.757 -6.308 1.00 89.12 118 GLU A O 1
ATOM 892 N N . ASN A 1 119 ? 17.728 13.260 -7.322 1.00 86.38 119 ASN A N 1
ATOM 893 C CA . ASN A 1 119 ? 17.131 12.544 -6.194 1.00 86.38 119 ASN A CA 1
ATOM 894 C C . ASN A 1 119 ? 16.474 11.218 -6.630 1.00 86.38 119 ASN A C 1
ATOM 896 O O . ASN A 1 119 ? 15.259 11.030 -6.481 1.00 86.38 119 ASN A O 1
ATOM 900 N N . PRO A 1 120 ? 17.254 10.240 -7.122 1.00 81.69 120 PRO A N 1
ATOM 901 C CA . PRO A 1 120 ? 16.710 9.058 -7.791 1.00 81.69 120 PRO A CA 1
ATOM 902 C C . PRO A 1 120 ? 16.044 8.054 -6.843 1.00 81.69 120 PRO A C 1
ATOM 904 O O . PRO 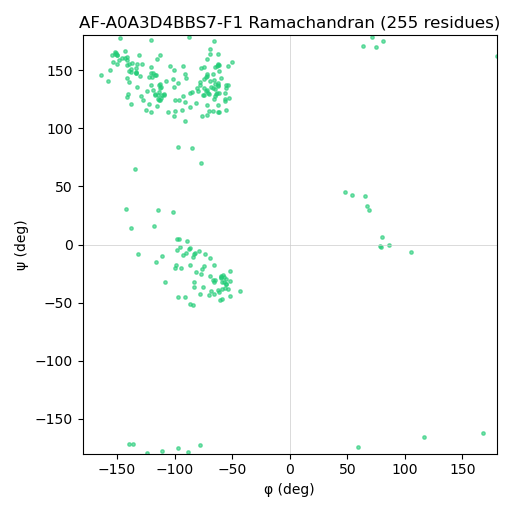A 1 120 ? 15.446 7.079 -7.285 1.00 81.69 120 PRO A O 1
ATOM 907 N N . ARG A 1 121 ? 16.167 8.252 -5.524 1.00 77.44 121 ARG A N 1
ATOM 908 C CA . ARG A 1 121 ? 15.633 7.328 -4.512 1.00 77.44 121 ARG A CA 1
ATOM 909 C C . ARG A 1 121 ? 14.245 7.705 -3.998 1.00 77.44 121 ARG A C 1
ATOM 911 O O . ARG A 1 121 ? 13.593 6.838 -3.430 1.00 77.44 121 ARG A O 1
ATOM 918 N N . ASN A 1 122 ? 13.817 8.963 -4.142 1.00 77.62 122 ASN A N 1
ATOM 919 C CA . ASN A 1 122 ? 12.611 9.479 -3.476 1.00 77.62 122 ASN A CA 1
ATOM 920 C C . ASN A 1 122 ? 11.727 10.377 -4.363 1.00 77.62 122 ASN A C 1
ATOM 922 O O . ASN A 1 122 ? 10.854 11.067 -3.838 1.00 77.62 122 ASN A O 1
ATOM 926 N N . SER A 1 123 ? 11.931 10.381 -5.681 1.00 85.19 123 SER A N 1
ATOM 927 C CA . SER A 1 123 ? 11.248 11.300 -6.604 1.00 85.19 123 SER A CA 1
ATOM 928 C C . SER A 1 123 ? 10.196 10.638 -7.497 1.00 85.19 123 SER A C 1
ATOM 930 O O . SER A 1 123 ? 9.190 11.268 -7.792 1.00 85.19 123 SER A O 1
ATOM 932 N N . GLY A 1 124 ? 10.369 9.375 -7.895 1.00 91.75 124 GLY A N 1
ATOM 933 C CA . GLY A 1 124 ? 9.547 8.766 -8.944 1.00 91.75 124 GLY A CA 1
ATOM 934 C C . GLY A 1 124 ? 8.122 8.398 -8.518 1.00 91.75 124 GLY A C 1
ATOM 935 O O . GLY A 1 124 ? 7.881 7.907 -7.418 1.00 91.75 124 GLY A O 1
ATOM 936 N N . ILE A 1 125 ? 7.138 8.573 -9.397 1.00 95.69 125 ILE A N 1
ATOM 937 C CA . ILE A 1 125 ? 5.769 8.072 -9.198 1.00 95.69 125 ILE A CA 1
ATOM 938 C C . ILE A 1 125 ? 5.770 6.540 -9.412 1.00 95.69 125 ILE A C 1
ATOM 940 O O . ILE A 1 125 ? 6.367 6.068 -10.384 1.00 95.69 125 ILE A O 1
ATOM 944 N N . PRO A 1 126 ? 5.123 5.728 -8.547 1.00 95.19 126 PRO A N 1
ATOM 945 C CA . PRO A 1 126 ? 5.031 4.284 -8.771 1.00 95.19 126 PRO A CA 1
ATOM 946 C C . PRO A 1 126 ? 4.416 3.942 -10.139 1.00 95.19 126 PRO A C 1
ATOM 948 O O . PRO A 1 126 ? 3.411 4.532 -10.512 1.00 95.19 126 PRO A O 1
ATOM 951 N N . ILE A 1 127 ? 4.974 2.960 -10.859 1.00 96.44 127 ILE A N 1
ATOM 952 C CA . ILE A 1 127 ? 4.474 2.562 -12.194 1.00 96.44 127 ILE A CA 1
ATOM 953 C C . ILE A 1 127 ? 3.105 1.867 -12.185 1.00 96.44 127 ILE A C 1
ATOM 955 O O . ILE A 1 127 ? 2.528 1.679 -13.249 1.00 96.44 127 ILE A O 1
ATOM 959 N N . LEU A 1 128 ? 2.592 1.462 -11.023 1.00 96.62 128 LEU A N 1
ATOM 960 C CA . LEU A 1 128 ? 1.330 0.730 -10.885 1.00 96.62 128 LEU A CA 1
ATOM 961 C C . LEU A 1 128 ? 0.217 1.634 -10.375 1.00 96.62 128 LEU A C 1
ATOM 963 O O . LEU A 1 128 ? 0.482 2.600 -9.662 1.00 96.62 128 LEU A O 1
ATOM 967 N N . LYS A 1 129 ? -1.031 1.292 -10.699 1.00 96.12 129 LYS A N 1
ATOM 968 C CA . LYS A 1 129 ? -2.206 1.993 -10.173 1.00 96.12 129 LYS A CA 1
ATOM 969 C C . LYS A 1 129 ? -2.262 1.925 -8.637 1.00 96.12 129 LYS A C 1
ATOM 971 O O . LYS A 1 129 ? -1.894 0.903 -8.052 1.00 96.12 129 LYS A O 1
ATOM 976 N N . PRO A 1 130 ? -2.721 2.998 -7.970 1.00 95.56 130 PRO A N 1
ATOM 977 C CA . PRO A 1 130 ? -3.034 2.964 -6.545 1.00 95.56 130 PRO A CA 1
ATOM 978 C C . PRO A 1 130 ? -4.289 2.102 -6.268 1.00 95.56 130 PRO A C 1
ATOM 980 O O . PRO A 1 130 ? -5.066 1.865 -7.194 1.00 95.56 130 PRO A O 1
ATOM 983 N N . PRO A 1 131 ? -4.546 1.684 -5.010 1.00 95.75 131 PRO A N 1
ATOM 984 C CA . PRO A 1 131 ? -3.856 2.122 -3.794 1.00 95.75 131 PRO A CA 1
ATOM 985 C C . PRO A 1 131 ? -2.480 1.481 -3.568 1.00 95.75 131 PRO A C 1
ATOM 987 O O . PRO A 1 131 ? -2.331 0.276 -3.697 1.00 95.75 131 PRO A O 1
ATOM 990 N N . TYR A 1 132 ? -1.474 2.243 -3.150 1.00 94.25 132 TYR A N 1
ATOM 991 C CA . TYR A 1 132 ? -0.134 1.733 -2.840 1.00 94.25 132 TYR A CA 1
ATOM 992 C C . TYR A 1 132 ? -0.054 1.014 -1.490 1.00 94.25 132 TYR A C 1
ATOM 994 O O . TYR A 1 132 ? 0.808 0.153 -1.307 1.00 94.25 132 TYR A O 1
ATOM 1002 N N . GLY A 1 133 ? -0.951 1.366 -0.571 1.00 94.69 133 GLY A N 1
ATOM 1003 C CA . GLY A 1 133 ? -1.266 0.638 0.654 1.00 94.69 133 GLY A CA 1
ATOM 1004 C C . GLY A 1 133 ? -2.776 0.667 0.876 1.00 94.69 133 GLY A C 1
ATOM 1005 O O . GLY A 1 133 ? -3.421 1.683 0.598 1.00 94.69 133 GLY A O 1
ATOM 1006 N N . ARG A 1 134 ? -3.359 -0.444 1.326 1.00 95.44 134 ARG A N 1
ATOM 1007 C CA . ARG A 1 134 ? -4.813 -0.609 1.465 1.00 95.44 134 ARG A CA 1
ATOM 1008 C C . ARG A 1 134 ? -5.198 -1.548 2.596 1.00 95.44 134 ARG A C 1
ATOM 1010 O O . ARG A 1 134 ? -4.387 -2.346 3.053 1.00 95.44 134 ARG A O 1
ATOM 1017 N N . ILE A 1 135 ? -6.456 -1.466 3.003 1.00 97.56 135 ILE A N 1
ATOM 1018 C CA . ILE A 1 135 ? -7.098 -2.454 3.865 1.00 97.56 135 ILE A CA 1
ATOM 1019 C C . ILE A 1 135 ? -8.186 -3.144 3.048 1.00 97.56 135 ILE A C 1
ATOM 1021 O O . ILE A 1 135 ? -8.995 -2.470 2.410 1.00 9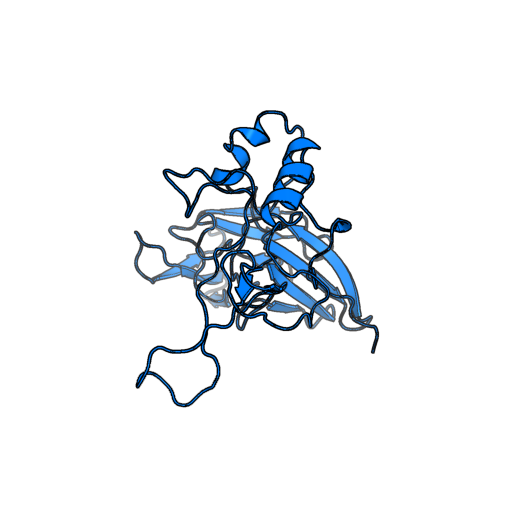7.56 135 ILE A O 1
ATOM 1025 N N . VAL A 1 136 ? -8.196 -4.473 3.077 1.00 97.69 136 VAL A N 1
ATOM 1026 C CA . VAL A 1 136 ? -9.213 -5.323 2.451 1.00 97.69 136 VAL A CA 1
ATOM 1027 C C . VAL A 1 136 ? -9.971 -6.059 3.547 1.00 97.69 136 VAL A C 1
ATOM 1029 O O . VAL A 1 136 ? -9.357 -6.751 4.356 1.00 97.69 136 VAL A O 1
ATOM 1032 N N . ALA A 1 137 ? -11.295 -5.932 3.571 1.00 98.31 137 ALA A N 1
ATOM 1033 C CA . ALA A 1 137 ? -12.148 -6.787 4.389 1.00 98.31 137 ALA A CA 1
ATOM 1034 C C . ALA A 1 137 ? -12.568 -8.014 3.580 1.00 98.31 137 ALA A C 1
ATOM 1036 O O . ALA A 1 137 ? -13.167 -7.887 2.512 1.00 98.31 137 ALA A O 1
ATOM 1037 N N . LEU A 1 138 ? -12.251 -9.199 4.092 1.00 98.06 138 LEU A N 1
ATOM 1038 C CA . LEU A 1 138 ? -12.520 -10.485 3.463 1.00 98.06 138 LEU A CA 1
ATOM 1039 C C . LEU A 1 138 ? -13.510 -11.286 4.317 1.00 98.06 138 LEU A C 1
ATOM 1041 O O . LEU A 1 138 ? -13.198 -11.635 5.456 1.00 98.06 138 LEU A O 1
ATOM 1045 N N . ASP A 1 139 ? -14.671 -11.615 3.753 1.00 97.69 139 ASP A N 1
ATOM 1046 C CA . ASP A 1 139 ? -15.615 -12.573 4.336 1.00 97.69 139 ASP A CA 1
ATOM 1047 C C . ASP A 1 139 ? -15.023 -13.982 4.200 1.00 97.69 139 ASP A C 1
ATOM 1049 O O . ASP A 1 139 ? -14.896 -14.512 3.090 1.00 97.69 139 ASP A O 1
ATOM 1053 N N . LEU A 1 140 ? -14.647 -14.597 5.323 1.00 96.69 140 LEU A N 1
ATOM 1054 C CA . LEU A 1 140 ? -14.044 -15.930 5.335 1.00 96.69 140 LEU A CA 1
ATOM 1055 C C . LEU A 1 140 ? -15.061 -17.053 5.114 1.00 96.69 140 LEU A C 1
ATOM 1057 O O . LEU A 1 140 ? -14.670 -18.141 4.695 1.00 96.69 140 LEU A O 1
ATOM 1061 N N . ASN A 1 141 ? -16.351 -16.805 5.352 1.00 96.12 141 ASN A N 1
ATOM 1062 C CA . ASN A 1 141 ? -17.400 -17.792 5.106 1.00 96.12 141 ASN A CA 1
ATOM 1063 C C . ASN A 1 141 ? -17.693 -17.914 3.607 1.00 96.12 141 ASN A C 1
ATOM 1065 O O . ASN A 1 141 ? -17.963 -19.007 3.109 1.00 96.12 141 ASN A O 1
ATOM 1069 N N . LYS A 1 142 ? -17.631 -16.792 2.879 1.00 95.81 142 LYS A N 1
ATOM 1070 C CA . LYS A 1 142 ? -17.914 -16.745 1.434 1.00 95.81 142 LYS A CA 1
ATOM 1071 C C . LYS A 1 142 ? -16.670 -16.751 0.557 1.00 95.81 142 LYS A C 1
ATOM 1073 O O . LYS A 1 142 ? -16.788 -17.070 -0.628 1.00 95.81 142 LYS A O 1
ATOM 1078 N N . GLY A 1 143 ? -15.510 -16.386 1.102 1.00 96.19 143 GLY A N 1
ATOM 1079 C CA . GLY A 1 143 ? -14.279 -16.160 0.347 1.00 96.19 143 GLY A CA 1
ATOM 1080 C C . GLY A 1 143 ? -14.389 -14.964 -0.602 1.00 96.19 143 GLY A C 1
ATOM 1081 O O . GLY A 1 143 ? -13.965 -15.065 -1.752 1.00 96.19 143 GLY A O 1
ATOM 1082 N N . GLU A 1 144 ? -15.006 -13.867 -0.158 1.00 96.88 144 GLU A N 1
ATOM 1083 C CA . GLU A 1 144 ? -15.325 -12.689 -0.982 1.00 96.88 144 GLU A CA 1
ATOM 1084 C C . GLU A 1 144 ? -14.868 -11.394 -0.308 1.00 96.88 144 GLU A C 1
ATOM 1086 O O . GLU A 1 144 ? -14.914 -11.267 0.917 1.00 96.88 144 GLU A O 1
ATOM 1091 N N . HIS A 1 145 ? -14.417 -10.423 -1.105 1.00 97.12 145 HIS A N 1
ATOM 1092 C CA . HIS A 1 145 ? -14.108 -9.089 -0.590 1.00 97.12 145 HIS A CA 1
ATOM 1093 C C . HIS A 1 145 ? -15.411 -8.360 -0.261 1.00 97.12 145 HIS A C 1
ATOM 1095 O O . HIS A 1 145 ? -16.321 -8.317 -1.084 1.00 97.12 145 HIS A O 1
ATOM 1101 N N . ILE A 1 146 ? -15.473 -7.769 0.927 1.00 98.00 146 ILE A N 1
ATOM 1102 C CA . ILE A 1 146 ? -16.581 -6.913 1.362 1.00 98.00 146 ILE A CA 1
ATOM 1103 C C . ILE A 1 146 ? -16.311 -5.483 0.896 1.00 98.00 146 ILE A C 1
ATOM 1105 O O . ILE A 1 146 ? -17.144 -4.863 0.241 1.00 98.00 146 ILE A O 1
ATOM 1109 N N . TRP A 1 147 ? -15.117 -4.974 1.200 1.00 98.00 147 TRP A N 1
ATOM 1110 C CA . TRP A 1 147 ? -14.661 -3.651 0.788 1.00 98.00 147 TRP A CA 1
ATOM 1111 C C . TRP A 1 147 ? -13.136 -3.595 0.710 1.00 98.00 147 TRP A C 1
ATOM 1113 O O . TRP A 1 147 ? -12.419 -4.444 1.247 1.00 98.00 147 TRP A O 1
ATOM 1123 N N . THR A 1 148 ? -12.634 -2.575 0.018 1.00 97.19 148 THR A N 1
ATOM 1124 C CA . THR A 1 148 ? -11.212 -2.235 -0.064 1.00 97.19 148 THR A CA 1
ATOM 1125 C C . THR A 1 148 ? -11.062 -0.723 -0.013 1.00 97.19 148 THR A C 1
ATOM 1127 O O . THR A 1 148 ? -11.703 -0.019 -0.791 1.00 97.19 148 THR A O 1
ATOM 1130 N N . VAL A 1 149 ? -10.198 -0.220 0.868 1.00 97.12 149 VAL A N 1
ATOM 1131 C CA . VAL A 1 149 ? -9.935 1.221 1.011 1.00 97.12 149 VAL A CA 1
ATOM 1132 C C . VAL A 1 149 ? -8.442 1.508 1.067 1.00 97.12 149 VAL A C 1
ATOM 1134 O O . VAL A 1 149 ? -7.661 0.705 1.574 1.00 97.12 149 VAL A O 1
ATOM 1137 N N . ALA A 1 150 ? -8.027 2.666 0.554 1.00 96.44 150 ALA A N 1
ATOM 1138 C CA . ALA A 1 150 ? -6.650 3.128 0.682 1.00 96.44 150 ALA A CA 1
ATOM 1139 C C . ALA A 1 150 ? -6.300 3.401 2.156 1.00 96.44 150 ALA A C 1
ATOM 1141 O O . ALA A 1 150 ? -7.057 4.076 2.856 1.00 96.44 150 ALA A O 1
ATOM 1142 N N . ASN A 1 151 ? -5.140 2.921 2.618 1.00 95.62 151 ASN A N 1
ATOM 1143 C CA . ASN A 1 151 ? -4.631 3.243 3.951 1.00 95.62 151 ASN A CA 1
ATOM 1144 C C . ASN A 1 151 ? -3.692 4.451 3.871 1.00 95.62 151 ASN A C 1
ATOM 1146 O O . ASN A 1 151 ? -2.647 4.389 3.218 1.00 95.62 151 ASN A O 1
ATOM 1150 N N . GLY A 1 152 ? -4.091 5.540 4.521 1.00 93.94 152 GLY A N 1
ATOM 1151 C CA . GLY A 1 152 ? -3.457 6.851 4.405 1.00 93.94 152 GLY A CA 1
ATOM 1152 C C . GLY A 1 152 ? -3.855 7.669 3.177 1.00 93.94 152 GLY A C 1
ATOM 1153 O O . GLY A 1 152 ? -4.645 7.230 2.334 1.00 93.94 152 GLY A O 1
ATOM 1154 N N . ASP A 1 153 ? -3.362 8.901 3.114 1.00 94.69 153 ASP A N 1
ATOM 1155 C CA . ASP A 1 153 ? -3.536 9.804 1.969 1.00 94.69 153 ASP A CA 1
ATOM 1156 C C . ASP A 1 153 ? -2.432 9.590 0.911 1.00 94.69 153 ASP A C 1
ATOM 1158 O O . ASP A 1 153 ? -1.541 8.752 1.066 1.00 94.69 153 ASP A O 1
ATOM 1162 N N . THR A 1 154 ? -2.483 10.326 -0.195 1.00 95.06 154 THR A N 1
ATOM 1163 C CA . THR A 1 154 ? -1.449 10.302 -1.229 1.00 95.06 154 THR A CA 1
ATOM 1164 C C . THR A 1 154 ? -0.115 10.823 -0.676 1.00 95.06 154 THR A C 1
ATOM 1166 O O . THR A 1 154 ? -0.090 11.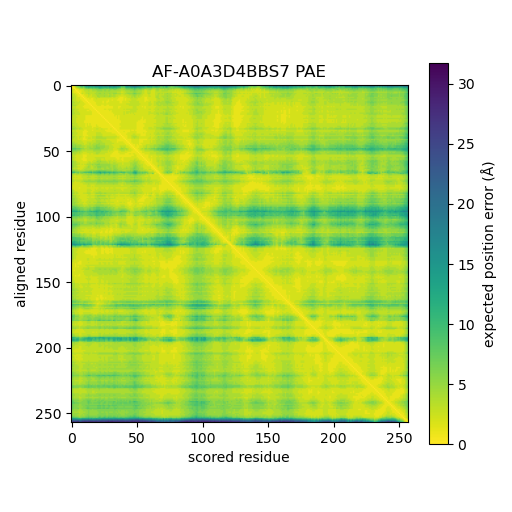909 -0.098 1.00 95.06 154 THR A O 1
ATOM 1169 N N . PRO A 1 155 ? 1.016 10.108 -0.860 1.00 92.81 155 PRO A N 1
ATOM 1170 C CA . PRO A 1 155 ? 2.326 10.595 -0.438 1.00 92.81 155 PRO A CA 1
ATOM 1171 C C . PRO A 1 155 ? 2.642 11.982 -1.008 1.00 92.81 155 PRO A C 1
ATOM 1173 O O . PRO A 1 155 ? 2.466 12.213 -2.206 1.00 92.81 155 PRO A O 1
ATOM 1176 N N . GLU A 1 156 ? 3.206 12.870 -0.187 1.00 92.06 156 GLU A N 1
ATOM 1177 C CA . GLU A 1 156 ? 3.572 14.233 -0.606 1.00 92.06 156 GLU A CA 1
ATOM 1178 C C . GLU A 1 156 ? 4.520 14.248 -1.809 1.00 92.06 156 GLU A C 1
ATOM 1180 O O . GLU A 1 156 ? 4.349 15.043 -2.729 1.00 92.06 156 GLU A O 1
ATOM 1185 N N . ARG A 1 157 ? 5.459 13.295 -1.880 1.00 91.00 157 ARG A N 1
ATOM 1186 C CA . ARG A 1 157 ? 6.352 13.136 -3.042 1.00 91.00 157 ARG A CA 1
ATOM 1187 C C . ARG A 1 157 ? 5.609 12.877 -4.358 1.00 91.00 157 ARG A C 1
ATOM 1189 O O . ARG A 1 157 ? 6.119 13.210 -5.417 1.00 91.00 157 ARG A O 1
ATOM 1196 N N . VAL A 1 158 ? 4.428 12.256 -4.297 1.00 93.88 158 VAL A N 1
ATOM 1197 C CA . VAL A 1 158 ? 3.580 12.022 -5.469 1.00 93.88 158 VAL A CA 1
ATOM 1198 C C . VAL A 1 158 ? 2.739 13.266 -5.723 1.00 93.88 158 VAL A C 1
ATOM 1200 O O . VAL A 1 158 ? 2.802 13.794 -6.824 1.00 93.88 158 VAL A O 1
ATOM 1203 N N . LYS A 1 159 ? 2.017 13.789 -4.720 1.00 93.38 159 LYS A N 1
ATOM 1204 C CA . LYS A 1 159 ? 1.182 14.999 -4.875 1.00 93.38 159 LYS A CA 1
ATOM 1205 C C . LYS A 1 159 ? 1.953 16.174 -5.486 1.00 93.38 159 LYS A C 1
ATOM 1207 O O . LYS A 1 159 ? 1.453 16.823 -6.399 1.00 93.38 159 LYS A O 1
ATOM 1212 N N . ASN A 1 160 ? 3.177 16.397 -5.010 1.00 92.88 160 ASN A N 1
ATOM 1213 C CA . ASN A 1 160 ? 4.011 17.537 -5.388 1.00 92.88 160 ASN A CA 1
ATOM 1214 C C . ASN A 1 160 ? 4.888 17.266 -6.622 1.00 92.88 160 ASN A C 1
ATOM 1216 O O . ASN A 1 160 ? 5.671 18.126 -7.023 1.00 92.88 160 ASN A O 1
ATOM 1220 N N . HIS A 1 161 ? 4.771 16.089 -7.244 1.00 95.19 161 HIS A N 1
ATOM 1221 C CA . HIS A 1 161 ? 5.542 15.753 -8.433 1.00 95.19 161 HIS A CA 1
ATOM 1222 C C . HIS A 1 161 ? 5.152 16.661 -9.619 1.00 95.19 161 HIS A C 1
ATOM 1224 O O . HIS A 1 161 ? 3.955 16.848 -9.860 1.00 95.19 161 HIS A O 1
ATOM 1230 N N . PRO A 1 162 ? 6.098 17.169 -10.438 1.00 94.38 162 PRO A N 1
ATOM 1231 C CA . PRO A 1 162 ? 5.782 18.054 -11.567 1.00 94.38 162 PRO A CA 1
ATOM 1232 C C . PRO A 1 162 ? 4.731 17.492 -12.540 1.00 94.38 162 PRO A C 1
ATOM 1234 O O . PRO A 1 162 ? 3.837 18.208 -12.985 1.00 94.38 162 PRO A O 1
ATOM 1237 N N . LEU A 1 163 ? 4.772 16.182 -12.809 1.00 95.75 163 LEU A N 1
ATOM 1238 C CA . LEU A 1 163 ? 3.781 15.500 -13.661 1.00 95.75 163 LEU A CA 1
ATOM 1239 C C . LEU A 1 163 ? 2.357 15.469 -13.070 1.00 95.75 163 LEU A C 1
ATOM 1241 O O . LEU A 1 163 ? 1.399 15.239 -13.806 1.00 95.75 163 LEU A O 1
ATOM 1245 N N . MET A 1 164 ? 2.195 15.712 -11.767 1.00 95.81 164 MET A N 1
ATOM 1246 C CA . MET A 1 164 ? 0.903 15.657 -11.075 1.00 95.81 164 MET A CA 1
ATOM 1247 C C . MET A 1 164 ? 0.167 17.005 -11.059 1.00 95.81 164 MET A C 1
ATOM 1249 O O . MET A 1 164 ? -1.017 17.040 -10.737 1.00 95.81 164 MET A O 1
ATOM 1253 N N . GLN A 1 165 ? 0.793 18.103 -11.508 1.00 93.12 165 GLN A N 1
ATOM 1254 C CA . GLN A 1 165 ? 0.195 19.453 -11.514 1.00 93.12 165 GLN A CA 1
ATOM 1255 C C . GLN A 1 165 ? -1.135 19.552 -12.284 1.00 93.12 165 GLN A C 1
ATOM 1257 O O . GLN A 1 165 ? -1.975 20.412 -11.997 1.00 93.12 165 GLN A O 1
ATOM 1262 N N . ARG A 1 166 ? -1.333 18.690 -13.290 1.00 91.25 166 ARG A N 1
ATOM 1263 C CA . ARG A 1 166 ? -2.548 18.645 -14.125 1.00 91.25 166 ARG A CA 1
ATOM 1264 C C . ARG A 1 166 ? -3.551 17.581 -13.690 1.00 91.25 166 ARG A C 1
ATOM 1266 O O . ARG A 1 166 ? -4.646 17.538 -14.243 1.00 91.25 166 ARG A O 1
ATOM 1273 N N . VAL A 1 167 ? -3.209 16.753 -12.707 1.00 94.44 167 VAL A N 1
ATOM 1274 C CA . VAL A 1 167 ? -4.141 15.777 -12.143 1.00 94.44 167 VAL A CA 1
ATOM 1275 C C . VAL A 1 167 ? -5.170 16.535 -11.309 1.00 94.44 167 VAL A C 1
ATOM 1277 O O . VAL A 1 167 ? -4.845 17.453 -10.552 1.00 94.44 167 VAL A O 1
ATOM 1280 N N . ARG A 1 168 ? -6.442 16.205 -11.506 1.00 89.94 168 ARG A N 1
ATOM 1281 C CA . ARG A 1 168 ? -7.576 16.784 -10.781 1.00 89.94 168 ARG A CA 1
ATOM 1282 C C . ARG A 1 168 ? -8.274 15.663 -10.029 1.00 89.94 168 ARG A C 1
ATOM 1284 O O . ARG A 1 168 ? -8.296 14.538 -10.515 1.00 89.94 168 ARG A O 1
ATOM 1291 N N . ASN A 1 169 ? -8.844 15.981 -8.868 1.00 88.94 169 ASN A N 1
ATOM 1292 C CA . ASN A 1 169 ? -9.608 15.032 -8.050 1.00 88.94 169 ASN A CA 1
ATOM 1293 C C . ASN A 1 169 ? -8.825 13.750 -7.715 1.00 88.94 169 ASN A C 1
ATOM 1295 O O . ASN A 1 169 ? -9.365 12.653 -7.809 1.00 88.94 169 ASN A O 1
ATOM 1299 N N . LEU A 1 170 ? -7.543 13.888 -7.360 1.00 93.12 170 LEU A N 1
ATOM 1300 C CA . LEU A 1 170 ? -6.705 12.757 -6.966 1.00 93.12 170 LEU A CA 1
ATOM 1301 C C . LEU A 1 170 ? -7.296 12.099 -5.704 1.00 93.12 170 LEU A C 1
ATOM 1303 O O . LEU A 1 170 ? -7.303 12.749 -4.655 1.00 93.12 170 LEU A O 1
ATOM 1307 N N . PRO A 1 171 ? -7.790 10.846 -5.769 1.00 92.81 171 PRO A N 1
ATOM 1308 C CA . PRO A 1 171 ? -8.247 10.152 -4.574 1.00 92.81 171 PRO A CA 1
ATOM 1309 C C . PRO A 1 171 ? -7.056 9.806 -3.677 1.00 92.81 171 PRO A C 1
ATOM 1311 O O . PRO A 1 171 ? -5.899 9.851 -4.102 1.00 92.81 171 PRO A O 1
ATOM 1314 N N . ARG A 1 172 ? -7.346 9.382 -2.443 1.00 94.81 172 ARG A N 1
ATOM 1315 C CA . ARG A 1 172 ? -6.338 8.795 -1.555 1.00 94.81 172 ARG A CA 1
ATOM 1316 C C . ARG A 1 172 ? -5.672 7.620 -2.266 1.00 94.81 172 ARG A C 1
ATOM 1318 O O . ARG A 1 172 ? -6.319 6.608 -2.533 1.00 94.81 172 A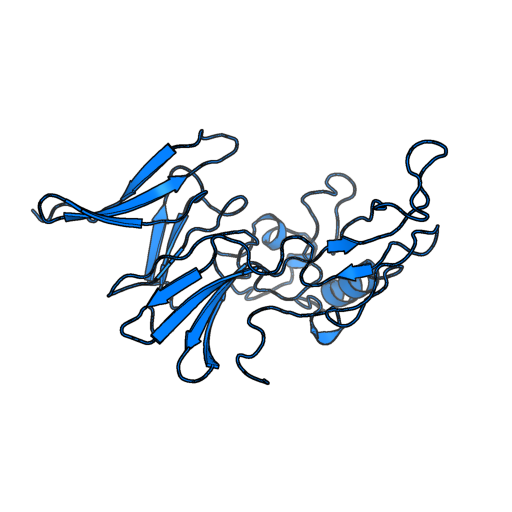RG A O 1
ATOM 1325 N N . THR A 1 173 ? -4.376 7.726 -2.546 1.00 95.94 173 THR A N 1
ATOM 1326 C CA . THR A 1 173 ? -3.629 6.597 -3.114 1.00 95.94 173 THR A CA 1
ATOM 1327 C C . THR A 1 173 ? -3.146 5.630 -2.047 1.00 95.94 173 THR A C 1
ATOM 1329 O O . THR A 1 173 ? -2.622 4.577 -2.382 1.00 95.94 173 THR A O 1
ATOM 1332 N N . GLY A 1 174 ? -3.251 5.996 -0.772 1.00 95.06 174 GLY A N 1
ATOM 1333 C CA . GLY A 1 174 ? -2.606 5.283 0.316 1.00 95.06 174 GLY A CA 1
ATOM 1334 C C . GLY A 1 174 ? -1.083 5.318 0.220 1.00 95.06 174 GLY A C 1
ATOM 1335 O O . GLY A 1 174 ? -0.494 5.748 -0.783 1.00 95.06 174 GLY A O 1
ATOM 1336 N N . LYS A 1 175 ? -0.433 4.846 1.279 1.00 93.44 175 LYS A N 1
ATOM 1337 C CA . LYS A 1 175 ? 1.028 4.827 1.385 1.00 93.44 175 LYS A CA 1
ATOM 1338 C C . LYS A 1 175 ? 1.521 3.397 1.518 1.00 93.44 175 LYS A C 1
ATOM 1340 O O . LYS A 1 175 ? 0.984 2.607 2.290 1.00 93.44 175 LYS A O 1
ATOM 1345 N N . SER A 1 176 ? 2.540 3.049 0.736 1.00 89.00 176 SER A N 1
ATOM 1346 C CA . SER A 1 176 ? 3.180 1.742 0.859 1.00 89.00 176 SER A CA 1
ATOM 1347 C C . SER A 1 176 ? 3.816 1.600 2.237 1.00 89.00 176 SER A C 1
ATOM 1349 O O . SER A 1 176 ? 4.594 2.453 2.654 1.00 89.00 176 SER A O 1
ATOM 1351 N N . GLY A 1 177 ? 3.534 0.489 2.906 1.00 86.69 177 GLY A N 1
ATOM 1352 C CA . GLY A 1 177 ? 4.106 0.170 4.205 1.00 86.69 177 GLY A CA 1
ATOM 1353 C C . GLY A 1 177 ? 3.590 -1.167 4.721 1.00 86.69 177 GLY A C 1
ATOM 1354 O O . GLY A 1 177 ? 2.576 -1.674 4.240 1.00 86.69 177 GLY A O 1
ATOM 1355 N N . ASN A 1 178 ? 4.297 -1.741 5.693 1.00 88.19 178 ASN A N 1
ATOM 1356 C CA . ASN A 1 178 ? 3.873 -2.960 6.379 1.00 88.19 178 ASN A CA 1
ATOM 1357 C C . ASN A 1 178 ? 3.188 -2.570 7.691 1.00 88.19 178 ASN A C 1
ATOM 1359 O O . ASN A 1 178 ? 3.840 -2.478 8.734 1.00 88.19 178 ASN A O 1
ATOM 1363 N N . PHE A 1 179 ? 1.899 -2.253 7.639 1.00 90.12 179 PHE A N 1
ATOM 1364 C CA . PHE A 1 179 ? 1.106 -1.902 8.818 1.00 90.12 179 PHE A CA 1
ATOM 1365 C C . PHE A 1 179 ? 0.255 -3.089 9.260 1.00 90.12 179 PHE A C 1
ATOM 1367 O O . PHE A 1 179 ? -0.279 -3.830 8.436 1.00 90.12 179 PHE A O 1
ATOM 1374 N N . GLY A 1 180 ? 0.125 -3.244 10.573 1.00 90.81 180 GLY A N 1
ATOM 1375 C CA . GLY A 1 180 ? -0.818 -4.183 11.162 1.00 90.81 180 GLY A CA 1
ATOM 1376 C C . GLY A 1 180 ? -2.165 -3.549 11.422 1.00 90.81 180 GLY A C 1
ATOM 1377 O O . GLY A 1 180 ? -2.228 -2.386 11.820 1.00 90.81 180 GLY A O 1
ATOM 1378 N N . THR A 1 181 ? -3.220 -4.331 11.224 1.00 96.00 181 THR A N 1
ATOM 1379 C CA . THR A 1 181 ? -4.575 -3.975 11.628 1.00 96.00 181 THR A CA 1
ATOM 1380 C C . THR A 1 181 ? -4.866 -4.520 13.027 1.00 96.00 181 THR A C 1
ATOM 1382 O O . THR A 1 181 ? -4.312 -5.531 13.454 1.00 96.00 181 THR A O 1
ATOM 1385 N N . MET A 1 182 ? -5.775 -3.872 13.747 1.00 97.06 182 MET A N 1
ATOM 1386 C CA . MET A 1 182 ? -6.421 -4.420 14.941 1.00 97.06 182 MET A CA 1
ATOM 1387 C C . MET A 1 182 ? -7.915 -4.176 14.809 1.00 97.06 182 MET A C 1
ATOM 1389 O O . MET A 1 182 ? -8.331 -3.091 14.424 1.00 97.06 182 MET A O 1
ATOM 1393 N N . VAL A 1 183 ? -8.730 -5.176 15.117 1.00 98.00 183 VAL A N 1
ATOM 1394 C CA . VAL A 1 183 ? -10.187 -5.035 15.101 1.00 98.00 183 VAL A CA 1
ATOM 1395 C C . VAL A 1 183 ? -10.730 -5.165 16.515 1.00 98.00 183 VAL A C 1
ATOM 1397 O O . VAL A 1 183 ? -10.295 -6.020 17.284 1.00 98.00 183 VAL A O 1
ATOM 1400 N N . THR A 1 184 ? -11.674 -4.299 16.867 1.00 97.06 184 THR A N 1
ATOM 1401 C CA . THR A 1 184 ? -12.479 -4.419 18.086 1.00 97.06 184 THR A CA 1
ATOM 1402 C C . THR A 1 184 ? -13.922 -4.746 17.715 1.00 97.06 184 THR A C 1
ATOM 1404 O O . THR A 1 184 ? -14.279 -4.868 16.539 1.00 97.06 184 THR A O 1
ATOM 1407 N N . LYS A 1 185 ? -14.811 -4.852 18.709 1.00 95.06 185 LYS A N 1
ATOM 1408 C CA . LYS A 1 185 ? -16.247 -4.977 18.432 1.00 95.06 185 LYS A CA 1
ATOM 1409 C C . LYS A 1 185 ? -16.764 -3.829 17.548 1.00 95.06 185 LYS A C 1
ATOM 1411 O O . LYS A 1 185 ? -17.618 -4.079 16.705 1.00 95.06 185 LYS A O 1
ATOM 1416 N N . ALA A 1 186 ? -16.213 -2.622 17.698 1.00 94.69 186 ALA A N 1
ATOM 1417 C CA . ALA A 1 186 ? -16.723 -1.412 17.060 1.00 94.69 186 ALA A CA 1
ATOM 1418 C C . ALA A 1 186 ? -16.010 -1.032 15.751 1.00 94.69 186 ALA A C 1
ATOM 1420 O O . ALA A 1 186 ? -16.679 -0.688 14.784 1.00 94.69 186 ALA A O 1
ATOM 1421 N N . LEU A 1 187 ? -14.673 -1.069 15.705 1.00 97.88 187 LEU A N 1
ATOM 1422 C CA . LEU A 1 187 ? -13.893 -0.447 14.623 1.00 97.88 187 LEU A CA 1
ATOM 1423 C C . LEU A 1 187 ? -12.680 -1.297 14.222 1.00 97.88 187 LEU A C 1
ATOM 1425 O O . LEU A 1 187 ? -12.201 -2.126 15.004 1.00 97.88 187 LEU A O 1
ATOM 1429 N N . VAL A 1 188 ? -12.176 -1.063 13.009 1.00 98.25 188 VAL A N 1
ATOM 1430 C CA . VAL A 1 188 ? -10.849 -1.519 12.564 1.00 98.25 188 VAL A CA 1
ATOM 1431 C C . VAL A 1 188 ? -9.872 -0.372 12.727 1.00 98.25 188 VAL A C 1
ATOM 1433 O O . VAL A 1 188 ? -10.185 0.759 12.378 1.00 98.25 188 VAL A O 1
ATOM 1436 N N . PHE A 1 189 ? -8.673 -0.659 13.199 1.00 97.75 189 PHE A N 1
ATOM 1437 C CA . PHE A 1 189 ? -7.623 0.323 13.378 1.00 97.75 189 PHE A CA 1
ATOM 1438 C C . PHE A 1 189 ? -6.374 -0.053 12.594 1.00 97.75 189 PHE A C 1
ATOM 1440 O O . PHE A 1 189 ? -6.035 -1.236 12.514 1.00 97.75 189 PHE A O 1
ATOM 1447 N N . ALA A 1 190 ? -5.684 0.946 12.050 1.00 96.81 190 ALA A N 1
ATOM 1448 C CA . ALA A 1 190 ? -4.391 0.785 11.391 1.00 96.81 190 ALA A CA 1
ATOM 1449 C C . ALA A 1 190 ? -3.621 2.112 11.368 1.00 96.81 190 ALA A C 1
ATOM 1451 O O . ALA A 1 190 ? -4.200 3.167 11.117 1.00 96.81 190 ALA A O 1
ATOM 1452 N N . GLY A 1 191 ? -2.310 2.066 11.581 1.00 95.56 191 GLY A N 1
ATOM 1453 C CA . GLY A 1 191 ? -1.399 3.159 11.245 1.00 95.56 191 GLY A CA 1
ATOM 1454 C C . GLY A 1 191 ? -0.880 3.047 9.811 1.00 95.56 191 GLY A C 1
ATOM 1455 O O . GLY A 1 191 ? -1.220 2.118 9.079 1.00 95.56 191 GLY A O 1
ATOM 1456 N N . GLU A 1 192 ? -0.012 3.972 9.404 1.00 93.44 192 GLU A N 1
ATOM 1457 C CA . GLU A 1 192 ? 0.550 3.999 8.041 1.00 93.44 192 GLU A CA 1
ATOM 1458 C C . GLU A 1 192 ? 1.939 3.327 7.909 1.00 93.44 192 GLU A C 1
ATOM 1460 O O . GLU A 1 192 ? 2.527 3.306 6.828 1.00 93.44 192 GLU A O 1
ATOM 1465 N N . SER A 1 193 ? 2.451 2.707 8.982 1.00 87.19 193 SER A N 1
ATOM 1466 C CA . SER A 1 193 ? 3.771 2.052 9.046 1.00 87.19 193 SER A CA 1
ATOM 1467 C C . SER A 1 193 ? 4.970 2.974 8.758 1.00 87.19 193 SER A C 1
ATOM 1469 O O . SER A 1 193 ? 4.871 4.192 8.613 1.00 87.19 193 SER A O 1
ATOM 1471 N N . ARG A 1 194 ? 6.163 2.376 8.689 1.00 78.75 194 ARG A N 1
ATOM 1472 C CA . ARG A 1 194 ? 7.418 3.034 8.337 1.00 78.75 194 ARG A CA 1
ATOM 1473 C C . ARG A 1 194 ? 7.331 3.612 6.921 1.00 78.75 194 ARG A C 1
ATOM 1475 O O . ARG A 1 194 ? 7.298 2.863 5.950 1.00 78.75 194 ARG A O 1
ATOM 1482 N N . GLY A 1 195 ? 7.383 4.939 6.822 1.00 75.44 195 GLY A N 1
ATOM 1483 C CA . GLY A 1 195 ? 7.280 5.676 5.556 1.00 75.44 195 GLY A CA 1
ATOM 1484 C C . GLY A 1 195 ? 5.930 6.367 5.347 1.00 75.44 195 GLY A C 1
ATOM 1485 O O . GLY A 1 195 ? 5.803 7.130 4.391 1.00 75.44 195 GLY A O 1
ATOM 1486 N N . GLY A 1 196 ? 4.964 6.128 6.237 1.00 88.62 196 GLY A N 1
ATOM 1487 C CA . GLY A 1 196 ? 3.734 6.901 6.332 1.00 88.62 196 GLY A CA 1
ATOM 1488 C C . GLY A 1 196 ? 3.777 7.986 7.408 1.00 88.62 196 GLY A C 1
ATOM 1489 O O . GLY A 1 196 ? 4.810 8.212 8.049 1.00 88.62 196 GLY A O 1
ATOM 1490 N N . ASP A 1 197 ? 2.641 8.650 7.595 1.00 93.81 197 ASP A N 1
ATOM 1491 C CA . ASP A 1 197 ? 2.464 9.693 8.601 1.00 93.81 197 ASP A CA 1
ATOM 1492 C C . ASP A 1 197 ? 2.350 9.076 10.002 1.00 93.81 197 ASP A C 1
ATOM 1494 O O . ASP A 1 197 ? 1.906 7.930 10.159 1.00 93.81 197 ASP A O 1
ATOM 1498 N N . PRO A 1 198 ? 2.741 9.819 11.050 1.00 95.31 198 PRO A N 1
ATOM 1499 C CA . PRO A 1 198 ? 2.617 9.368 12.425 1.00 95.31 198 PRO A CA 1
ATOM 1500 C C . PRO A 1 198 ? 1.160 9.510 12.885 1.00 95.31 198 PRO A C 1
ATOM 1502 O O . PRO A 1 198 ? 0.817 10.379 13.680 1.00 95.31 198 PRO A O 1
ATOM 1505 N N . VAL A 1 199 ? 0.281 8.673 12.339 1.00 96.25 199 VAL A N 1
ATOM 1506 C CA . VAL A 1 199 ? -1.158 8.672 12.614 1.00 96.25 199 VAL A CA 1
ATOM 1507 C C . VAL A 1 199 ? -1.686 7.253 12.799 1.00 96.25 199 VAL A C 1
ATOM 1509 O O . VAL A 1 199 ? -1.114 6.279 12.301 1.00 96.25 199 VAL A O 1
ATOM 1512 N N . PHE A 1 200 ? -2.803 7.148 13.513 1.00 96.88 200 PHE A N 1
ATOM 1513 C CA . PHE A 1 200 ? -3.566 5.929 13.724 1.00 96.88 200 PHE A CA 1
ATOM 1514 C C . PHE A 1 200 ? -5.010 6.155 13.289 1.00 96.88 200 PHE A C 1
ATOM 1516 O O . PHE A 1 200 ? -5.724 6.987 13.852 1.00 96.88 200 PHE A O 1
ATOM 1523 N N . HIS A 1 201 ? -5.434 5.437 12.259 1.00 97.31 201 HIS A N 1
ATOM 1524 C CA . HIS A 1 201 ? -6.770 5.549 11.700 1.00 97.31 201 HIS A CA 1
ATOM 1525 C C . HIS A 1 201 ? -7.723 4.562 12.359 1.00 97.31 201 HIS A C 1
ATOM 1527 O O . HIS A 1 201 ? -7.336 3.440 12.687 1.00 97.31 201 HIS A O 1
ATOM 1533 N N . ALA A 1 202 ? -8.981 4.973 12.483 1.00 97.81 202 ALA A N 1
ATOM 1534 C CA . ALA A 1 202 ? -10.103 4.125 12.837 1.00 97.81 202 ALA A CA 1
ATOM 1535 C C . ALA A 1 202 ? -11.102 4.097 11.674 1.00 97.81 202 ALA A C 1
ATOM 1537 O O . ALA A 1 202 ? -11.517 5.145 11.178 1.00 97.81 202 ALA A O 1
ATOM 1538 N N . TYR A 1 203 ? -11.490 2.899 11.258 1.00 98.38 203 TYR A N 1
ATOM 1539 C CA . TYR A 1 203 ? -12.359 2.631 10.123 1.00 98.38 203 TYR A CA 1
ATOM 1540 C C . TYR A 1 203 ? -13.625 1.905 10.574 1.00 98.38 203 TYR A C 1
ATOM 1542 O O . TYR A 1 203 ? -13.583 1.036 11.455 1.00 98.38 203 TYR A O 1
ATOM 1550 N N . ASN A 1 204 ? -14.747 2.228 9.934 1.00 98.12 204 ASN A N 1
ATOM 1551 C CA . ASN A 1 204 ? -15.973 1.459 10.062 1.00 98.12 204 ASN A CA 1
ATOM 1552 C C . ASN A 1 204 ? -15.747 0.053 9.476 1.00 98.12 204 ASN A C 1
ATOM 1554 O O . ASN A 1 204 ? -15.278 -0.111 8.351 1.00 98.12 204 ASN A O 1
ATOM 1558 N N . LYS A 1 205 ? -16.068 -0.972 10.266 1.00 96.69 205 LYS A N 1
ATOM 1559 C CA . LYS A 1 205 ? -15.864 -2.386 9.927 1.00 96.69 205 LYS A CA 1
ATOM 1560 C C . LYS A 1 205 ? -16.704 -2.871 8.749 1.00 96.69 205 LYS A C 1
ATOM 1562 O O . LYS A 1 205 ? -16.279 -3.769 8.030 1.00 96.69 205 LYS A O 1
ATOM 1567 N N . GLU A 1 206 ? -17.886 -2.302 8.560 1.00 96.12 206 GLU A N 1
ATOM 1568 C CA . GLU A 1 206 ? -18.865 -2.783 7.585 1.00 96.12 206 GLU A CA 1
ATOM 1569 C C . GLU A 1 206 ? -18.594 -2.252 6.180 1.00 96.12 206 GLU A C 1
ATOM 1571 O O . GLU A 1 206 ? -18.848 -2.961 5.209 1.00 96.12 206 GLU A O 1
ATOM 1576 N N . ASN A 1 207 ? -18.056 -1.035 6.064 1.00 97.25 207 ASN A N 1
ATOM 1577 C CA . ASN A 1 207 ? -17.902 -0.355 4.776 1.00 97.25 207 ASN A CA 1
ATOM 1578 C C . ASN A 1 207 ? -16.506 0.250 4.522 1.00 97.25 207 ASN A C 1
ATOM 1580 O O . ASN A 1 207 ? -16.233 0.679 3.404 1.00 97.25 207 ASN A O 1
ATOM 1584 N N . GLY A 1 208 ? -15.614 0.260 5.516 1.00 97.62 208 GLY A N 1
ATOM 1585 C CA . GLY A 1 208 ? -14.255 0.787 5.388 1.00 97.62 208 GLY A CA 1
ATOM 1586 C C . GLY A 1 208 ? -14.141 2.311 5.483 1.00 97.62 208 GLY A C 1
ATOM 1587 O O . GLY A 1 208 ? -13.044 2.839 5.296 1.00 97.62 208 GLY A O 1
ATOM 1588 N N . ASP A 1 209 ? -15.222 3.034 5.791 1.00 97.69 209 ASP A N 1
ATOM 1589 C CA . ASP A 1 209 ? -15.183 4.494 5.906 1.00 97.69 209 ASP A CA 1
ATOM 1590 C C . ASP A 1 209 ? -14.241 4.936 7.029 1.00 97.69 209 ASP A C 1
ATOM 1592 O O . ASP A 1 209 ? -14.249 4.379 8.130 1.00 97.69 209 ASP A O 1
ATOM 1596 N N . LEU A 1 210 ? -13.432 5.966 6.765 1.00 97.31 210 LEU A N 1
ATOM 1597 C CA . LEU A 1 210 ? -12.573 6.571 7.780 1.00 97.31 210 LEU A CA 1
ATOM 1598 C C . LEU A 1 210 ? -13.441 7.326 8.795 1.00 97.31 210 LEU A C 1
ATOM 1600 O O . LEU A 1 210 ? -14.065 8.327 8.455 1.00 97.31 210 LEU A O 1
ATOM 1604 N N . VAL A 1 211 ? -13.443 6.862 10.043 1.00 97.81 211 VAL A N 1
ATOM 1605 C CA . VAL A 1 211 ? -14.216 7.451 11.146 1.00 97.81 211 VAL A CA 1
ATOM 1606 C C . VAL A 1 211 ? -13.397 8.506 11.880 1.00 97.81 211 VAL A C 1
ATOM 1608 O O . VAL A 1 211 ? -13.900 9.582 12.191 1.00 97.81 211 VAL A O 1
ATOM 1611 N N . ALA A 1 212 ? -12.133 8.199 12.172 1.00 96.38 212 ALA A N 1
ATOM 1612 C CA . ALA A 1 212 ? -11.257 9.094 12.914 1.00 96.38 212 ALA A CA 1
ATOM 1613 C C . ALA A 1 212 ? -9.786 8.863 12.567 1.00 96.38 212 ALA A C 1
ATOM 1615 O O . ALA A 1 212 ? -9.382 7.771 12.165 1.00 96.38 212 ALA A O 1
ATOM 1616 N N . THR A 1 213 ? -8.981 9.896 12.798 1.00 97.25 213 THR A N 1
ATOM 1617 C CA . THR A 1 213 ? -7.522 9.844 12.727 1.00 97.25 213 THR A CA 1
ATOM 1618 C C . THR A 1 213 ? -6.961 10.429 14.013 1.00 97.25 213 THR A C 1
ATOM 1620 O O . THR A 1 213 ? -7.323 11.539 14.398 1.00 97.25 213 THR A O 1
ATOM 1623 N N . VAL A 1 214 ? -6.077 9.686 14.670 1.00 96.06 214 VAL A N 1
ATOM 1624 C CA . VAL A 1 214 ? -5.394 10.095 15.900 1.00 96.06 214 VAL A CA 1
ATOM 1625 C C . VAL A 1 214 ? -3.921 10.313 15.586 1.00 96.06 214 VAL A C 1
ATOM 1627 O O . VAL A 1 214 ? -3.283 9.438 15.006 1.00 96.06 214 VAL A O 1
ATOM 1630 N N . SER A 1 215 ? -3.369 11.464 15.960 1.00 96.56 215 SER A N 1
ATOM 1631 C CA . SER A 1 215 ? -1.934 11.720 15.817 1.00 96.56 215 SER A CA 1
ATOM 1632 C C . SER A 1 215 ? -1.122 10.863 16.789 1.00 96.56 215 SER A C 1
ATOM 1634 O O . SER A 1 215 ? -1.495 10.692 17.949 1.00 96.56 215 SER A O 1
ATOM 1636 N N . LEU A 1 216 ? 0.015 10.359 16.322 1.00 96.00 216 LEU A N 1
ATOM 1637 C CA . LEU A 1 216 ? 1.019 9.642 17.100 1.00 96.00 216 LEU A CA 1
ATOM 1638 C C . LEU A 1 216 ? 2.335 10.445 17.123 1.00 96.00 216 LEU A C 1
ATOM 1640 O O . LEU A 1 216 ? 2.572 11.259 16.231 1.00 96.00 216 LEU A O 1
ATOM 1644 N N . PRO A 1 217 ? 3.233 10.204 18.093 1.00 95.50 217 PRO A N 1
ATOM 1645 C CA . PRO A 1 217 ? 4.581 10.786 18.072 1.00 95.50 217 PRO A CA 1
ATOM 1646 C C . PRO A 1 217 ? 5.462 10.262 16.923 1.00 95.50 217 PRO A C 1
ATOM 1648 O O . PRO A 1 217 ? 6.327 10.972 16.412 1.00 95.50 217 PRO A O 1
ATOM 1651 N N . ALA A 1 218 ? 5.243 9.017 16.495 1.00 95.94 218 ALA A N 1
ATOM 1652 C CA . ALA A 1 218 ? 5.911 8.395 15.356 1.00 95.94 218 ALA A CA 1
ATOM 1653 C C . ALA A 1 218 ? 4.991 7.352 14.699 1.00 95.94 218 ALA A C 1
ATOM 1655 O O . ALA A 1 218 ? 4.016 6.923 15.321 1.00 95.94 218 ALA A O 1
ATOM 1656 N N . PRO A 1 219 ? 5.272 6.919 13.455 1.00 94.94 219 PRO A N 1
ATOM 1657 C CA . PRO A 1 219 ? 4.463 5.897 12.807 1.00 94.94 219 PRO A CA 1
ATOM 1658 C C . PRO A 1 219 ? 4.476 4.572 13.573 1.00 94.94 219 PRO A C 1
ATOM 1660 O O . PRO A 1 219 ? 5.477 4.197 14.193 1.00 94.94 219 PRO A O 1
ATOM 1663 N N . GLN A 1 220 ? 3.364 3.842 13.472 1.00 93.19 220 GLN A N 1
ATOM 1664 C CA . GLN A 1 220 ? 3.233 2.481 13.986 1.00 93.19 220 GLN A CA 1
ATOM 1665 C C . GLN A 1 220 ? 4.369 1.597 13.447 1.00 93.19 220 GLN A C 1
ATOM 1667 O O . GLN A 1 220 ? 4.551 1.473 12.237 1.00 93.19 220 GLN A O 1
ATOM 1672 N N . SER A 1 221 ? 5.101 0.935 14.338 1.00 91.38 221 SER A N 1
ATOM 1673 C CA . SER A 1 221 ? 6.173 -0.006 13.988 1.00 91.38 221 SER A CA 1
ATOM 1674 C C . SER A 1 221 ? 5.887 -1.444 14.434 1.00 91.38 221 SER A C 1
ATOM 1676 O O . SER A 1 221 ? 6.530 -2.366 13.936 1.00 91.38 221 SER A O 1
ATOM 1678 N N . GLY A 1 222 ? 4.908 -1.643 15.325 1.00 88.75 222 GLY A N 1
ATOM 1679 C CA . GLY A 1 222 ? 4.479 -2.951 15.833 1.00 88.75 222 GLY A CA 1
ATOM 1680 C C . GLY A 1 222 ? 2.990 -3.240 15.622 1.00 88.75 222 GLY A C 1
ATOM 1681 O O . GLY A 1 222 ? 2.252 -2.433 15.054 1.00 88.75 222 GLY A O 1
ATOM 1682 N N . LEU A 1 223 ? 2.540 -4.412 16.076 1.00 91.62 223 LEU A N 1
ATOM 1683 C CA . LEU A 1 223 ? 1.120 -4.771 16.096 1.00 91.62 223 LEU A CA 1
ATOM 1684 C C . LEU A 1 223 ? 0.404 -4.034 17.242 1.00 91.62 223 LEU A C 1
ATOM 1686 O O . LEU A 1 223 ? 0.875 -4.109 18.378 1.00 91.62 223 LEU A O 1
ATOM 1690 N N . PRO A 1 224 ? -0.715 -3.337 16.976 1.00 94.19 224 PRO A N 1
ATOM 1691 C CA . PRO A 1 224 ? -1.527 -2.764 18.033 1.00 94.19 224 PRO A CA 1
ATOM 1692 C C . PRO A 1 224 ? -2.272 -3.865 18.794 1.00 94.19 224 PRO A C 1
ATOM 1694 O O . PRO A 1 224 ? -2.720 -4.856 18.215 1.00 94.19 224 PRO A O 1
ATOM 1697 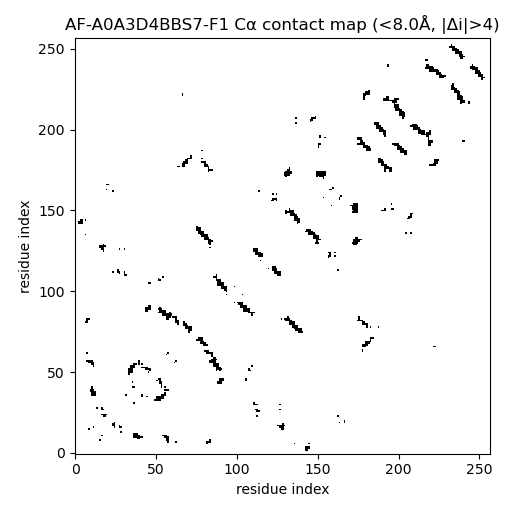N N . MET A 1 225 ? -2.434 -3.661 20.097 1.00 95.62 225 MET A N 1
ATOM 1698 C CA . MET A 1 225 ? -3.252 -4.489 20.979 1.00 95.62 225 MET A CA 1
ATOM 1699 C C . MET A 1 225 ? -4.179 -3.612 21.818 1.00 95.62 225 MET A C 1
ATOM 1701 O O . MET A 1 225 ? -3.952 -2.412 21.965 1.00 95.62 225 MET A O 1
ATOM 1705 N N . THR A 1 226 ? -5.209 -4.208 22.413 1.00 97.38 226 THR A N 1
ATOM 1706 C CA . THR A 1 226 ? -6.123 -3.497 23.310 1.00 97.38 226 THR A CA 1
ATOM 1707 C C . THR A 1 226 ? -6.381 -4.289 24.585 1.00 97.38 226 THR A C 1
ATOM 1709 O O . THR A 1 226 ? -6.365 -5.519 24.566 1.00 97.38 226 THR A O 1
ATOM 1712 N N . TYR A 1 227 ? -6.602 -3.588 25.697 1.00 96.94 227 TYR A N 1
ATOM 1713 C CA . TYR A 1 227 ? -6.958 -4.181 26.986 1.00 96.94 227 TYR A CA 1
ATOM 1714 C C . TYR A 1 227 ? -7.796 -3.216 27.832 1.00 96.94 227 TYR A C 1
ATOM 1716 O O . TYR A 1 227 ? -7.866 -2.019 27.551 1.00 96.94 227 TYR A O 1
ATOM 1724 N N . MET A 1 228 ? -8.416 -3.754 28.884 1.00 97.62 228 MET A N 1
ATOM 1725 C CA . MET A 1 228 ? -9.117 -2.982 29.910 1.00 97.62 228 MET A CA 1
ATOM 1726 C C . MET A 1 228 ? -8.237 -2.830 31.149 1.00 97.62 228 MET A C 1
ATOM 1728 O O . MET A 1 228 ? -7.660 -3.808 31.622 1.00 97.62 228 MET A O 1
ATOM 1732 N N . HIS A 1 229 ? -8.181 -1.627 31.710 1.00 95.94 229 HIS A N 1
ATOM 1733 C CA . HIS A 1 229 ? -7.565 -1.366 33.007 1.00 95.94 229 HIS A CA 1
ATOM 1734 C C . HIS A 1 229 ? -8.398 -0.335 33.769 1.00 95.94 229 HIS A C 1
ATOM 1736 O O . HIS A 1 229 ? -8.719 0.717 33.225 1.00 95.94 229 HIS A O 1
ATOM 1742 N N . ASN A 1 230 ? -8.794 -0.664 35.004 1.00 95.44 230 ASN A N 1
ATOM 1743 C CA . ASN A 1 230 ? -9.633 0.179 35.869 1.00 95.44 230 ASN A CA 1
ATOM 1744 C C . ASN A 1 230 ? -10.880 0.751 35.164 1.00 95.44 230 ASN A C 1
ATOM 1746 O O . ASN A 1 230 ? -11.176 1.934 35.263 1.00 95.44 230 ASN A O 1
ATOM 1750 N N . GLY A 1 231 ? -11.597 -0.091 34.412 1.00 95.31 231 GLY A N 1
ATOM 1751 C CA . GLY A 1 231 ? -12.818 0.312 33.701 1.00 95.31 231 GLY A CA 1
ATOM 1752 C C . GLY A 1 231 ? -12.592 1.084 32.396 1.00 95.31 231 GLY A C 1
ATOM 1753 O O . GLY A 1 231 ? -13.561 1.373 31.701 1.00 95.31 231 GLY A O 1
ATOM 1754 N N . LYS A 1 232 ? -11.338 1.350 32.008 1.00 96.62 232 LYS A N 1
ATOM 1755 C CA . LYS A 1 232 ? -10.986 2.095 30.794 1.00 96.62 232 LYS A CA 1
ATOM 1756 C C . LYS A 1 232 ? -10.304 1.206 29.755 1.00 96.62 232 LYS A C 1
ATOM 1758 O O . LYS A 1 232 ? -9.436 0.399 30.093 1.00 96.62 232 LYS A O 1
ATOM 1763 N N . GLN A 1 233 ? -10.712 1.342 28.492 1.00 97.44 233 GLN A N 1
ATOM 1764 C CA . GLN A 1 233 ? -10.084 0.640 27.373 1.00 97.44 233 GLN A CA 1
ATOM 1765 C C . GLN A 1 233 ? -8.874 1.424 26.870 1.00 97.44 233 GLN A C 1
ATOM 1767 O O . GLN A 1 233 ? -8.976 2.616 26.579 1.00 97.44 233 GLN A O 1
ATOM 1772 N N . TYR A 1 234 ? -7.760 0.724 26.700 1.00 97.94 234 TYR A N 1
ATOM 1773 C CA . TYR A 1 234 ? -6.538 1.256 26.115 1.00 97.94 234 TYR A CA 1
ATOM 1774 C C . TYR A 1 234 ? -6.224 0.529 24.817 1.00 97.94 234 TYR A C 1
ATOM 1776 O O . TYR A 1 234 ? -6.470 -0.673 24.684 1.00 97.94 234 TYR A O 1
ATOM 1784 N N . ILE A 1 235 ? -5.648 1.256 23.868 1.00 97.56 235 ILE A N 1
ATOM 1785 C CA . ILE A 1 235 ? -4.974 0.691 22.703 1.00 97.56 235 ILE A CA 1
ATOM 1786 C C . ILE A 1 235 ? -3.490 0.994 22.865 1.00 97.56 235 ILE A C 1
ATOM 1788 O O . ILE A 1 235 ? -3.114 2.149 23.054 1.00 97.56 235 ILE A O 1
ATOM 1792 N N . VAL A 1 236 ? -2.657 -0.039 22.793 1.00 97.00 236 VAL A N 1
ATOM 1793 C CA . VAL A 1 236 ? -1.205 0.068 22.934 1.00 97.00 236 VAL A CA 1
ATOM 1794 C C . VAL A 1 236 ? -0.526 -0.436 21.679 1.00 97.00 236 VAL A C 1
ATOM 1796 O O . VAL A 1 236 ? -0.916 -1.457 21.114 1.00 97.00 236 VAL A O 1
ATOM 1799 N N . MET A 1 237 ? 0.497 0.285 21.239 1.00 95.38 237 MET A N 1
ATOM 1800 C CA . MET A 1 237 ? 1.284 -0.079 20.070 1.00 95.38 237 MET A CA 1
ATOM 1801 C C . MET A 1 237 ? 2.722 0.407 20.205 1.00 95.38 237 MET A C 1
ATOM 1803 O O . MET A 1 237 ? 3.000 1.388 20.895 1.00 95.38 237 MET A O 1
ATOM 1807 N N . THR A 1 238 ? 3.632 -0.268 19.510 1.00 95.06 238 THR A N 1
ATOM 1808 C CA . THR A 1 238 ? 4.998 0.224 19.332 1.00 95.06 238 THR A CA 1
ATOM 1809 C C . THR A 1 238 ? 5.030 1.261 18.216 1.00 95.06 238 THR A C 1
ATOM 1811 O O . THR A 1 238 ? 4.460 1.037 17.140 1.00 95.06 238 THR A O 1
ATOM 1814 N N . ILE A 1 239 ? 5.724 2.368 18.456 1.00 95.25 239 ILE A N 1
ATOM 1815 C CA . ILE A 1 239 ? 6.015 3.401 17.461 1.00 95.25 239 ILE A CA 1
ATOM 1816 C C . ILE A 1 239 ? 7.528 3.562 17.305 1.00 95.25 239 ILE A C 1
ATOM 1818 O O . ILE A 1 239 ? 8.289 3.237 18.214 1.00 95.25 239 ILE A O 1
ATOM 1822 N N . MET A 1 240 ? 7.983 3.998 16.130 1.00 94.31 240 MET A N 1
ATOM 1823 C CA . MET A 1 240 ? 9.401 4.280 15.876 1.00 94.31 240 MET A CA 1
ATOM 1824 C C . MET A 1 240 ? 9.559 5.119 14.606 1.00 94.31 240 MET A C 1
ATOM 1826 O O . MET A 1 240 ? 8.867 4.903 13.610 1.00 94.31 240 MET A O 1
ATOM 1830 N N . SER A 1 241 ? 10.542 6.016 14.582 1.00 92.56 241 SER A N 1
ATOM 1831 C CA . SER A 1 241 ? 11.010 6.652 13.348 1.00 92.56 241 SER A CA 1
ATOM 1832 C C . SER A 1 241 ? 12.538 6.770 13.340 1.00 92.56 241 SER A C 1
ATOM 1834 O O . SER A 1 241 ? 13.223 6.217 14.193 1.00 92.56 241 SER A O 1
ATOM 1836 N N . ARG A 1 242 ? 13.113 7.474 12.356 1.00 90.19 242 ARG A N 1
ATOM 1837 C CA . ARG A 1 242 ? 14.542 7.834 12.416 1.00 90.19 242 ARG A CA 1
ATOM 1838 C C . ARG A 1 242 ? 14.836 8.866 13.509 1.00 90.19 242 ARG A C 1
ATOM 1840 O O . ARG A 1 242 ? 15.964 8.914 13.979 1.00 90.19 242 ARG A O 1
ATOM 1847 N N . ALA A 1 243 ? 13.849 9.690 13.857 1.00 92.81 243 ALA A N 1
ATOM 1848 C CA . ALA A 1 243 ? 13.977 10.776 14.827 1.00 92.81 243 ALA A CA 1
ATOM 1849 C C . ALA A 1 243 ? 13.446 10.402 16.222 1.00 92.81 243 ALA A C 1
ATOM 1851 O O . ALA A 1 243 ? 13.774 11.073 17.193 1.00 92.81 243 ALA A O 1
ATOM 1852 N N . VAL A 1 244 ? 12.636 9.345 16.321 1.00 93.50 244 VAL A N 1
ATOM 1853 C CA . VAL A 1 244 ? 11.984 8.902 17.559 1.00 93.50 244 VAL A CA 1
ATOM 1854 C C . VAL A 1 244 ? 12.397 7.453 17.833 1.00 93.50 244 VAL A C 1
ATOM 1856 O O . VAL A 1 244 ? 12.159 6.606 16.961 1.00 93.50 244 VAL A O 1
ATOM 1859 N N . PRO A 1 245 ? 13.034 7.151 18.985 1.00 95.00 245 PRO A N 1
ATOM 1860 C CA . PRO A 1 245 ? 13.412 5.786 19.346 1.00 95.00 245 PRO A CA 1
ATOM 1861 C C . PRO A 1 245 ? 12.179 4.884 19.484 1.00 95.00 245 PRO A C 1
ATOM 1863 O O . PRO A 1 245 ? 11.050 5.358 19.565 1.00 95.00 245 PRO A O 1
ATOM 1866 N N . ALA A 1 246 ? 12.390 3.568 19.486 1.00 95.44 246 ALA A N 1
ATOM 1867 C CA . ALA A 1 246 ? 11.289 2.630 19.665 1.00 95.44 246 ALA A CA 1
ATOM 1868 C C . ALA A 1 246 ? 10.687 2.760 21.073 1.00 95.44 246 ALA A C 1
ATOM 1870 O O . ALA A 1 246 ? 11.400 2.611 22.065 1.00 95.44 246 ALA A O 1
ATOM 1871 N N . GLU A 1 247 ? 9.378 2.990 21.152 1.00 95.81 247 GLU A N 1
ATOM 1872 C CA . GLU A 1 247 ? 8.645 3.127 22.414 1.00 95.81 247 GLU A CA 1
ATOM 1873 C C . GLU A 1 247 ? 7.225 2.555 22.314 1.00 95.81 247 GLU A C 1
ATOM 1875 O O . GLU A 1 247 ? 6.690 2.357 21.219 1.00 95.81 247 GLU A O 1
ATOM 1880 N N . LEU A 1 248 ? 6.620 2.264 23.469 1.00 96.62 248 LEU A N 1
ATOM 1881 C CA . LEU A 1 248 ? 5.208 1.901 23.572 1.00 96.62 248 LEU A CA 1
ATOM 1882 C C . LEU A 1 248 ? 4.385 3.154 23.855 1.00 96.62 248 LEU A C 1
ATOM 1884 O O . LEU A 1 248 ? 4.647 3.863 24.823 1.00 96.62 248 LEU A O 1
ATOM 1888 N N . VAL A 1 249 ? 3.349 3.374 23.052 1.00 96.31 249 VAL A N 1
ATOM 1889 C CA . VAL A 1 249 ? 2.352 4.421 23.288 1.00 96.31 249 VAL A CA 1
ATOM 1890 C C . VAL A 1 249 ? 1.017 3.771 23.605 1.00 96.31 249 VAL A C 1
ATOM 1892 O O . VAL A 1 249 ? 0.600 2.836 22.921 1.00 96.31 249 VAL A O 1
ATOM 1895 N N . ALA A 1 250 ? 0.352 4.291 24.636 1.00 96.75 250 ALA A N 1
ATOM 1896 C CA . ALA A 1 250 ? -1.013 3.946 24.998 1.00 96.75 250 ALA A CA 1
ATOM 1897 C C . ALA A 1 250 ? -1.942 5.120 24.684 1.00 96.75 250 ALA A C 1
ATOM 1899 O O . ALA A 1 250 ? -1.696 6.243 25.121 1.00 96.75 250 ALA A O 1
ATOM 1900 N N . ILE A 1 251 ? -3.022 4.852 23.957 1.00 95.81 251 ILE A N 1
ATOM 1901 C CA . ILE A 1 251 ? -4.100 5.810 23.705 1.00 95.81 251 ILE A CA 1
ATOM 1902 C C . ILE A 1 251 ? -5.400 5.289 24.315 1.00 95.81 251 ILE A C 1
ATOM 1904 O O . ILE A 1 251 ? -5.656 4.083 24.339 1.00 95.81 251 ILE A O 1
ATOM 1908 N N . ALA A 1 252 ? -6.226 6.205 24.800 1.00 96.06 252 ALA A N 1
ATOM 1909 C CA . ALA A 1 252 ? -7.558 5.926 25.313 1.00 96.06 252 ALA A CA 1
ATOM 1910 C C . ALA A 1 252 ? -8.444 7.159 25.111 1.00 96.06 252 ALA A C 1
ATOM 1912 O O . ALA A 1 252 ? -7.942 8.258 24.869 1.00 96.06 252 ALA A O 1
ATOM 1913 N N . LEU A 1 253 ? -9.760 6.981 25.224 1.00 94.12 253 LEU A N 1
ATOM 1914 C CA . LEU A 1 253 ? -10.678 8.118 25.290 1.00 94.12 253 LEU A CA 1
ATOM 1915 C C . LEU A 1 253 ? -10.380 8.974 26.539 1.00 94.12 253 LEU A C 1
ATOM 1917 O O . LEU A 1 253 ? -9.821 8.452 27.509 1.00 94.12 253 LEU A O 1
ATOM 1921 N N . PRO A 1 254 ? -10.734 10.271 26.547 1.00 92.25 254 PRO A N 1
ATOM 1922 C CA . PRO A 1 254 ? -10.710 11.075 27.767 1.00 92.25 254 PRO A CA 1
ATOM 1923 C C . PRO A 1 254 ? -11.512 10.405 28.889 1.00 92.25 254 PRO A C 1
ATOM 1925 O O . PRO A 1 254 ? -12.415 9.611 28.616 1.00 92.25 254 PRO A O 1
ATOM 1928 N N . ASP A 1 255 ? -11.162 10.690 30.143 1.00 88.69 255 ASP A N 1
ATOM 1929 C CA . ASP A 1 255 ? -12.041 10.309 31.250 1.00 88.69 255 ASP A CA 1
ATOM 1930 C C . ASP A 1 255 ? -13.374 11.043 31.087 1.00 88.69 255 ASP A C 1
ATOM 1932 O O . ASP A 1 255 ? -13.414 12.202 30.672 1.00 88.69 255 ASP A O 1
ATOM 1936 N N . THR A 1 256 ? -14.472 10.332 31.321 1.00 78.31 256 THR A N 1
ATOM 1937 C CA . THR A 1 256 ? -15.783 10.964 31.411 1.00 78.31 256 THR A CA 1
ATOM 1938 C C . THR A 1 256 ? -15.853 11.640 32.772 1.00 78.31 256 THR A C 1
ATOM 1940 O O . THR A 1 256 ? -15.860 10.927 33.778 1.00 78.31 256 THR A O 1
ATOM 1943 N N . ASP A 1 257 ? -15.843 12.973 32.784 1.00 57.75 257 ASP A N 1
ATOM 1944 C CA . ASP A 1 257 ? -16.172 13.775 33.970 1.00 57.75 257 ASP A CA 1
ATOM 1945 C C . ASP A 1 257 ? -17.557 13.408 34.537 1.00 57.75 257 ASP A C 1
ATOM 1947 O O . ASP A 1 257 ? -18.472 13.093 33.733 1.00 57.75 257 ASP A O 1
#

Mean predicted aligned error: 4.2 Å

Radius of gyration: 20.47 Å; Cα contacts (8 Å, |Δi|>4): 605; chains: 1; bounding box: 55×43×59 Å

Sequence (257 aa):
PTKPPPFEHQGISDENLVDFTPEIKRLAQEALKGYRVGPLYTPPSVLSETHKGTVVLPGANGGINWNMSSLDPILGVNYIGSNTSYGAVALTKPDEGVSDLDYTQGRSPRPEVGVDPENPRNSGIPILKPPYGRIVALDLNKGEHIWTVANGDTPERVKNHPLMQRVRNLPRTGKSGNFGTMVTKALVFAGESRGGDPVFHAYNKENGDLVATVSLPAPQSGLPMTYMHNGKQYIVMTIMSRAVPAELVAIALPDTD

pLDDT: mean 94.01, std 4.98, range [57.75, 98.5]

Nearest PDB structures (foldseek):
  7wmd-assembly1_A  TM=7.143E-01  e=2.933E-07  Devosia albogilva
  6zcw-assembly1_A  TM=6.845E-01  e=6.763E-08  Pseudomonas putida KT2440
  6zcv-assembly1_A  TM=6.954E-01  e=7.539E-08  Pseudomonas putida KT2440
  4cvb-assembly1_A  TM=6.450E-01  e=7.539E-08  Pseudogluconobacter saccharoketogenes
  1kb0-assembly1_A  TM=5.631E-01  e=1.528E-07  Comamonas testosteroni

Foldseek 3Di:
DCFPPDPEDFWDDLVFFDPLDPVQSVQLVVLCQQEATDGQPRDWEADDPRHQIHKHWQDPCHQADDAFWDADPVQQKIKGKGFGHIDGWHWYQDDPPPDPDRTDTDDGDGRFGPQDPVHNPQQGHHGGAALRIKIWIARNVVRYTQEIDAAAADDPSNCVHPVNPPRDPDGGRHDHAHWHWYDDPAWIKIWNHAPGAQWIWTAGNRYRHTPDIDGHPATFHAHWDWDDDPNWIKIWGWGDYPVRHTDIDIDTDDDDD

Secondary structure (DSSP, 8-state):
---SPPSS--S--GGGB--SSHHHHHHHHHHTTTEE--STTPPPEE--SS--EEEESS-TT-SS-TT-EEEETTTTEEEEEEE---EEEEEEPPPTTT-SSS-EEE--PPPEET--TTSTTT-PEESBPSPSEEEEEEETTTTEEEEEEESS---HHHHT-GGGTT--S---------PPEEE-SSEEEEE--BTB-SEEEEEETTT--EEEEEE-SS-B-S--EEEEETTEEEEEEEE--SSS--EEEEE-PPP--